Protein 2AP1 (pdb70)

B-factor: mean 30.17, std 10.45, range [9.64, 68.69]

Secondary structure (DSSP, 8-state):
--EEEEEEE-SSEEEEEEEETT--EEEEEEEEPP-S-HHHHHHHHHHHHHHHHHHHTS--EEEEEESSBS--TTS--B-TT-TTTTTS-HHHHHHHHHTS-EEEEEHHHHHHHHHHTSTTGGG-SEEEEEEESSSEEEEEEETTEEE--TTS-TT-GGGSBPPHHHHHHH-TTS--PBPTTS-BSBTHHHHSHHHHHHHHHHHH-----HHHHHHHHHTT-HHHHHHHHHHHHHHHHHHHHHHHHH--SEEEEESGGGGSTHHHHSSGGGSGGGS-TT--PPEEEE-S-TTTHHHHHHHHTTS--

Foldseek 3Di:
DEKFWFWEDFLFKTKIWIADPLLDTDDIDIDGQDQPALVVNLCVVVVVQVVVCVVVVHNYAAFYAAAAFCQAPVQADAHPSRNRRHRHNVQVVSCVVSVHRYHYAHQQQLLQLLQCPDVVNLVWQWEWEWEAEQWIWHFIHGNSATDCPNGNCHTRQQADAQDVVLCVLVPVVPAQPQDPVGDTHRNRLCRHQNNLQVLLCVPPVDRDGNVVLLVCVVVPPPSSVVSVVSNLLSVQLSVLVVCQVRVTQEYEYHYDCLVSVCNQPVNLVNNCVSHDVPHHDHNYYYGDQHPCSSGSSRSSNPVPD

Structure (mmCIF, N/CA/C/O backbone):
data_2AP1
#
_entry.id   2AP1
#
_cell.length_a   81.581
_cell.length_b   105.744
_cell.length_c   88.262
_cell.angle_alpha   90.00
_cell.angle_beta   90.00
_cell.angle_gamma   90.00
#
_symmetry.space_group_name_H-M   'C 2 2 21'
#
loop_
_entity.id
_entity.type
_entity.pdbx_description
1 polymer 'putative regulator protein'
2 non-polymer 'ZINC ION'
3 non-polymer 'SODIUM ION'
4 water water
#
loop_
_atom_site.group_PDB
_atom_site.id
_atom_site.type_symbol
_atom_site.label_atom_id
_atom_site.label_alt_id
_atom_site.label_comp_id
_atom_site.label_asym_id
_atom_site.label_entity_id
_atom_site.label_seq_id
_atom_site.pdbx_PDB_ins_code
_atom_site.Cartn_x
_atom_site.Cartn_y
_atom_site.Cartn_z
_atom_site.occupancy
_atom_site.B_iso_or_equiv
_atom_site.auth_seq_id
_atom_site.auth_comp_id
_atom_site.auth_asym_id
_atom_site.auth_atom_id
_atom_site.pdbx_PDB_model_num
ATOM 1 N N . ASN A 1 23 ? 19.563 37.318 -10.898 1.00 53.71 -1 ASN A N 1
ATOM 2 C CA . ASN A 1 23 ? 19.030 35.958 -11.188 1.00 52.97 -1 ASN A CA 1
ATOM 3 C C . ASN A 1 23 ? 17.857 35.644 -10.246 1.00 51.11 -1 ASN A C 1
ATOM 4 O O . ASN A 1 23 ? 17.437 34.491 -10.146 1.00 51.63 -1 ASN A O 1
ATOM 9 N N . ALA A 1 24 ? 17.347 36.681 -9.568 1.00 48.12 0 ALA A N 1
ATOM 10 C CA . ALA A 1 24 ? 16.200 36.569 -8.649 1.00 44.64 0 ALA A CA 1
ATOM 11 C C . ALA A 1 24 ? 14.973 35.985 -9.346 1.00 41.84 0 ALA A C 1
ATOM 12 O O . ALA A 1 24 ? 14.642 36.365 -10.483 1.00 40.00 0 ALA A O 1
ATOM 14 N N . MET A 1 25 ? 14.314 35.049 -8.659 1.00 38.46 1 MET A N 1
ATOM 15 C CA . MET A 1 25 ? 13.110 34.403 -9.179 1.00 35.31 1 MET A CA 1
ATOM 16 C C . MET A 1 25 ? 12.010 34.608 -8.134 1.00 33.16 1 MET A C 1
ATOM 17 O O . MET A 1 25 ? 12.285 34.604 -6.923 1.00 31.29 1 MET A O 1
ATOM 22 N N . TYR A 1 26 ? 10.780 34.772 -8.615 1.00 29.64 2 TYR A N 1
ATOM 23 C CA . TYR A 1 26 ? 9.632 35.024 -7.745 1.00 26.93 2 TYR A CA 1
ATOM 24 C C . TYR A 1 26 ? 8.683 33.859 -7.884 1.00 23.66 2 TYR A C 1
ATOM 25 O O . TYR A 1 26 ? 8.167 33.594 -8.975 1.00 24.16 2 TYR A O 1
ATOM 34 N N . TYR A 1 27 ? 8.463 33.149 -6.782 1.00 23.81 3 TYR A N 1
ATOM 35 C CA . TYR A 1 27 ? 7.524 32.030 -6.806 1.00 21.57 3 TYR A CA 1
ATOM 36 C C . TYR A 1 27 ? 6.162 32.498 -6.288 1.00 21.07 3 TYR A C 1
ATOM 37 O O . TYR A 1 27 ? 6.095 33.207 -5.310 1.00 20.73 3 TYR A O 1
ATOM 46 N N . GLY A 1 28 ? 5.111 32.054 -6.950 1.00 21.76 4 GLY A N 1
ATOM 47 C CA . GLY A 1 28 ? 3.740 32.403 -6.536 1.00 21.28 4 GLY A CA 1
ATOM 48 C C . GLY A 1 28 ? 2.879 31.175 -6.522 1.00 21.04 4 GLY A C 1
ATOM 49 O O . GLY A 1 28 ? 2.747 30.473 -7.524 1.00 22.35 4 GLY A O 1
ATOM 50 N N . PHE A 1 29 ? 2.289 30.909 -5.361 1.00 20.79 5 PHE A N 1
ATOM 51 C CA . PHE A 1 29 ? 1.392 29.780 -5.204 1.00 21.18 5 PHE A CA 1
ATOM 52 C C . PHE A 1 29 ? -0.052 30.272 -5.127 1.00 22.34 5 PHE A C 1
ATOM 53 O O . PHE A 1 29 ? -0.354 31.212 -4.384 1.00 23.85 5 PHE A O 1
ATOM 61 N N . ASP A 1 30 ? -0.913 29.638 -5.890 1.00 23.32 6 ASP A N 1
ATOM 62 C CA . ASP A 1 30 ? -2.360 29.885 -5.849 1.00 25.18 6 ASP A CA 1
ATOM 63 C C . ASP A 1 30 ? -2.901 28.621 -5.197 1.00 25.25 6 ASP A C 1
ATOM 64 O O . ASP A 1 30 ? -2.961 27.551 -5.826 1.00 26.46 6 ASP A O 1
ATOM 72 N N . ILE A 1 31 ? -3.290 28.742 -3.927 1.00 24.33 7 ILE A N 1
ATOM 73 C CA . ILE A 1 31 ? -3.789 27.597 -3.195 1.00 25.51 7 ILE A CA 1
ATOM 74 C C . ILE A 1 31 ? -5.321 27.601 -3.220 1.00 28.36 7 ILE A C 1
ATOM 75 O O . ILE A 1 31 ? -5.941 28.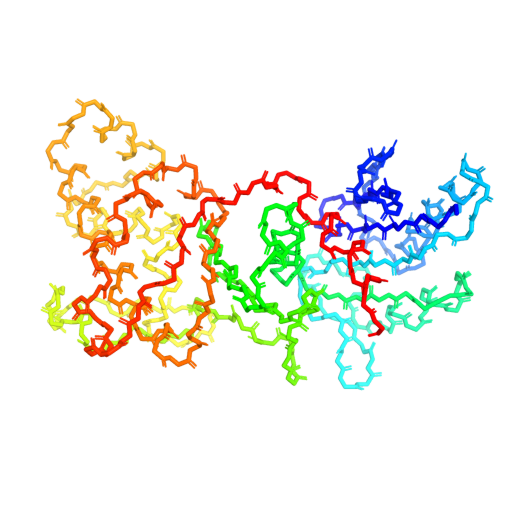551 -2.755 1.00 27.94 7 ILE A O 1
ATOM 80 N N . GLY A 1 32 ? -5.892 26.541 -3.778 1.00 29.40 8 GLY A N 1
ATOM 81 C CA . GLY A 1 32 ? -7.333 26.367 -3.851 1.00 33.57 8 GLY A CA 1
ATOM 82 C C . GLY A 1 32 ? -7.749 25.089 -3.129 1.00 35.94 8 GLY A C 1
ATOM 83 O O . GLY A 1 32 ? -6.920 24.368 -2.532 1.00 35.14 8 GLY A O 1
ATOM 84 N N . GLY A 1 33 ? -9.045 24.802 -3.180 1.00 36.62 9 GLY A N 1
ATOM 85 C CA . GLY A 1 33 ? -9.573 23.613 -2.527 1.00 37.19 9 GLY A CA 1
ATOM 86 C C . GLY A 1 33 ? -9.126 22.354 -3.229 1.00 37.39 9 GLY A C 1
ATOM 87 O O . GLY A 1 33 ? -8.945 21.330 -2.576 1.00 39.31 9 GLY A O 1
ATOM 88 N N . THR A 1 34 ? -8.934 22.429 -4.540 1.00 36.60 10 THR A N 1
ATOM 89 C CA . THR A 1 34 ? -8.581 21.259 -5.344 1.00 37.80 10 THR A CA 1
ATOM 90 C C . THR A 1 34 ? -7.075 21.085 -5.595 1.00 36.64 10 THR A C 1
ATOM 91 O O . THR A 1 34 ? -6.530 19.991 -5.385 1.00 33.94 10 THR A O 1
ATOM 95 N N . LYS A 1 35 ? -6.432 22.172 -6.036 1.00 34.74 11 LYS A N 1
ATOM 96 C CA . LYS A 1 35 ? -5.014 22.170 -6.408 1.00 33.20 11 LYS A CA 1
ATOM 97 C C . LYS A 1 35 ? -4.184 23.286 -5.790 1.00 31.18 11 LYS A C 1
ATOM 98 O O . LYS A 1 35 ? -4.702 24.357 -5.431 1.00 29.48 11 LYS A O 1
ATOM 104 N N . ILE A 1 36 ? -2.882 23.006 -5.664 1.00 27.78 12 ILE A N 1
ATOM 105 C CA . ILE A 1 36 ? -1.875 23.978 -5.291 1.00 26.57 12 ILE A CA 1
ATOM 106 C C . ILE A 1 36 ? -1.134 24.246 -6.621 1.00 26.83 12 ILE A C 1
ATOM 107 O O . ILE A 1 36 ? -0.524 23.317 -7.206 1.00 26.95 12 ILE A O 1
ATOM 112 N N . ALA A 1 37 ? -1.188 25.485 -7.117 1.00 26.28 13 ALA A N 1
ATOM 113 C CA . ALA A 1 37 ? -0.548 25.817 -8.389 1.00 25.54 13 ALA A CA 1
ATOM 114 C C . ALA A 1 37 ? 0.634 26.731 -8.167 1.00 26.16 13 ALA A C 1
ATOM 115 O O . ALA A 1 37 ? 0.490 27.793 -7.568 1.00 25.87 13 ALA A O 1
ATOM 117 N N . LEU A 1 38 ? 1.803 26.323 -8.645 1.00 24.14 14 LEU A N 1
ATOM 118 C CA . LEU A 1 38 ? 3.009 27.132 -8.514 1.00 23.24 14 LEU A CA 1
ATOM 119 C C . LEU A 1 38 ? 3.319 27.748 -9.858 1.00 24.73 14 LEU A C 1
ATOM 120 O O . LEU A 1 38 ? 3.269 27.051 -10.882 1.00 24.17 14 LEU A O 1
ATOM 125 N N . GLY A 1 39 ? 3.624 29.036 -9.852 1.00 23.87 15 GLY A N 1
ATOM 126 C CA . GLY A 1 39 ? 4.118 29.704 -11.033 1.00 23.73 15 GLY A CA 1
ATOM 127 C C . GLY A 1 39 ? 5.439 30.325 -10.635 1.00 24.17 15 GLY A C 1
ATOM 128 O O . GLY A 1 39 ? 5.556 30.915 -9.557 1.00 24.10 15 GLY A O 1
ATOM 129 N N . VAL A 1 40 ? 6.454 30.208 -11.492 1.00 23.09 16 VAL A N 1
ATOM 130 C CA . VAL A 1 40 ? 7.761 30.800 -11.178 1.00 23.16 16 VAL A CA 1
ATOM 131 C C . VAL A 1 40 ? 8.017 31.915 -12.225 1.00 23.75 16 VAL A C 1
ATOM 132 O O . VAL A 1 40 ? 7.926 31.652 -13.438 1.00 24.50 16 VAL A O 1
ATOM 136 N N . PHE A 1 41 ? 8.331 33.106 -11.740 1.00 24.31 17 PHE A N 1
ATOM 137 C CA . PHE A 1 41 ? 8.518 34.309 -12.567 1.00 25.58 17 PHE A CA 1
ATOM 138 C C . PHE A 1 41 ? 9.897 34.867 -12.403 1.00 27.44 17 PHE A C 1
ATOM 139 O O . PHE A 1 41 ? 10.449 34.879 -11.297 1.00 27.48 17 PHE A O 1
ATOM 147 N N . ASP A 1 42 ? 10.474 35.337 -13.516 1.00 29.93 18 ASP A N 1
ATOM 148 C CA . ASP A 1 42 ? 11.786 35.977 -13.453 1.00 32.31 18 ASP A CA 1
ATOM 149 C C . ASP A 1 42 ? 11.662 37.425 -13.003 1.00 33.44 18 ASP A C 1
ATOM 150 O O . ASP A 1 42 ? 10.566 37.895 -12.736 1.00 32.79 18 ASP A O 1
ATOM 155 N N . SER A 1 43 ? 12.783 38.141 -12.914 1.00 35.35 19 SER A N 1
ATOM 156 C CA . SER A 1 43 ? 12.764 39.534 -12.445 1.00 37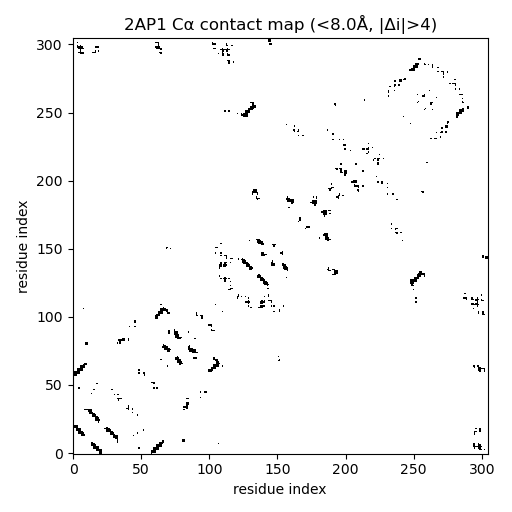.46 19 SER A CA 1
ATOM 157 C C . SER A 1 43 ? 11.986 40.496 -13.350 1.00 37.41 19 SER A C 1
ATOM 158 O O . SER A 1 43 ? 11.690 41.621 -12.942 1.00 38.54 19 SER A O 1
ATOM 161 N N . THR A 1 44 ? 11.652 40.052 -14.564 1.00 36.46 20 THR A N 1
ATOM 162 C CA . THR A 1 44 ? 10.877 40.889 -15.487 1.00 35.22 20 THR A CA 1
ATOM 163 C C . THR A 1 44 ? 9.391 40.509 -15.453 1.00 34.32 20 THR A C 1
ATOM 164 O O . THR A 1 44 ? 8.592 41.027 -16.235 1.00 32.25 20 THR A O 1
ATOM 168 N N . ARG A 1 45 ? 9.027 39.599 -14.534 1.00 32.88 21 ARG A N 1
ATOM 169 C CA . ARG A 1 45 ? 7.638 39.187 -14.354 1.00 31.47 21 ARG A CA 1
ATOM 170 C C . ARG A 1 45 ? 7.098 38.236 -15.400 1.00 29.78 21 ARG A C 1
ATOM 171 O O . ARG A 1 45 ? 5.886 38.054 -15.508 1.00 30.65 21 ARG A O 1
ATOM 179 N N . ARG A 1 46 ? 7.997 37.617 -16.169 1.00 29.90 22 ARG A N 1
ATOM 180 C CA . ARG A 1 46 ? 7.593 36.616 -17.158 1.00 30.25 22 ARG A CA 1
ATOM 181 C C . ARG A 1 46 ? 7.578 35.249 -16.537 1.00 29.67 22 ARG A C 1
ATOM 182 O O . ARG A 1 46 ? 8.521 34.874 -15.840 1.00 30.28 22 ARG A O 1
ATOM 190 N N . LEU A 1 47 ? 6.512 34.511 -16.798 1.00 29.21 23 LEU A N 1
ATOM 191 C CA . LEU A 1 47 ? 6.357 33.176 -16.261 1.00 30.16 23 LEU A CA 1
ATOM 192 C C . LEU A 1 47 ? 7.368 32.243 -16.935 1.00 32.12 23 LEU A C 1
ATOM 193 O O . LEU A 1 47 ? 7.449 32.185 -18.178 1.00 30.86 23 LEU A O 1
ATOM 198 N N . GLN A 1 48 ? 8.121 31.525 -16.116 1.00 30.83 24 GLN A N 1
ATOM 199 C CA . GLN A 1 48 ? 9.155 30.618 -16.598 1.00 32.67 24 GLN A CA 1
ATOM 200 C C . GLN A 1 48 ? 8.830 29.138 -16.410 1.00 33.52 24 GLN A C 1
ATOM 201 O O . GLN A 1 48 ? 9.300 28.286 -17.182 1.00 33.30 24 GLN A O 1
ATOM 207 N N . TRP A 1 49 ? 8.020 28.816 -15.398 1.00 31.82 25 TRP A N 1
ATOM 208 C CA . TRP A 1 49 ? 7.683 27.422 -15.124 1.00 32.69 25 TRP A CA 1
ATOM 209 C C . TRP A 1 49 ? 6.406 27.363 -14.326 1.00 31.75 25 TRP A C 1
ATOM 210 O O . TRP A 1 49 ? 6.113 28.271 -13.555 1.00 30.89 25 TRP A O 1
ATOM 221 N N . GLU A 1 50 ? 5.651 26.300 -14.531 1.00 32.33 26 GLU A N 1
ATOM 222 C CA . GLU A 1 50 ? 4.399 26.054 -13.801 1.00 33.49 26 GLU A CA 1
ATOM 223 C C . GLU A 1 50 ? 4.300 24.586 -13.389 1.00 32.75 26 GLU A C 1
ATOM 224 O O . GLU A 1 50 ? 4.689 23.694 -14.145 1.00 31.02 26 GLU A O 1
ATOM 230 N N . LYS A 1 51 ? 3.774 24.343 -12.193 1.00 30.73 27 LYS A N 1
ATOM 231 C CA . LYS A 1 51 ? 3.496 22.977 -11.736 1.00 30.17 27 LYS A CA 1
ATOM 232 C C . LYS A 1 51 ? 2.330 23.030 -10.766 1.00 30.78 27 LYS A C 1
ATOM 233 O O . LYS A 1 51 ? 2.280 23.938 -9.915 1.00 28.62 27 LYS A O 1
ATOM 239 N N . ARG A 1 52 ? 1.409 22.072 -10.891 1.00 30.01 28 ARG A N 1
ATOM 240 C CA . ARG A 1 52 ? 0.252 21.955 -9.995 1.00 32.49 28 ARG A CA 1
ATOM 241 C C . ARG A 1 52 ? 0.198 20.561 -9.387 1.00 32.18 28 ARG A C 1
ATOM 242 O O . ARG A 1 52 ? 0.503 19.566 -10.062 1.00 31.59 28 ARG A O 1
ATOM 250 N N . VAL A 1 53 ? -0.192 20.495 -8.121 1.00 30.89 29 VAL A N 1
ATOM 251 C CA . VAL A 1 53 ? -0.370 19.226 -7.423 1.00 29.51 29 VAL A CA 1
ATOM 252 C C . VAL A 1 53 ? -1.714 19.308 -6.682 1.00 30.12 29 VAL A C 1
ATOM 253 O O . VAL A 1 53 ? -2.228 20.397 -6.474 1.00 29.68 29 VAL A O 1
ATOM 257 N N . PRO A 1 54 ? -2.300 18.164 -6.291 1.00 30.76 30 PRO A N 1
ATOM 258 C CA . PRO A 1 54 ? -3.538 18.205 -5.495 1.00 31.58 30 PRO A CA 1
ATOM 259 C C . PRO A 1 54 ? -3.326 18.862 -4.135 1.00 31.01 30 PRO A C 1
ATOM 260 O O . PRO A 1 54 ? -2.241 18.711 -3.559 1.00 30.11 30 PRO A O 1
ATOM 264 N N . THR A 1 55 ? -4.334 19.593 -3.626 1.00 31.88 31 THR A N 1
ATOM 265 C CA . THR A 1 55 ? -4.252 20.183 -2.290 1.00 31.45 31 THR A CA 1
ATOM 266 C C . THR A 1 55 ? -4.485 19.100 -1.217 1.00 33.27 31 THR A C 1
ATOM 267 O O . THR A 1 55 ? -5.580 18.506 -1.156 1.00 33.97 31 THR A O 1
ATOM 271 N N . PRO A 1 56 ? -3.478 18.833 -0.369 1.00 33.84 32 PRO A N 1
ATOM 272 C CA . PRO A 1 56 ? -3.748 17.820 0.652 1.00 35.30 32 PRO A CA 1
ATOM 273 C C . PRO A 1 56 ? -4.757 18.313 1.653 1.00 37.09 32 PRO A C 1
ATOM 274 O O . PRO A 1 56 ? -4.641 19.439 2.130 1.00 36.71 32 PRO A O 1
ATOM 278 N N . HIS A 1 57 ? -5.741 17.472 1.967 1.00 38.79 33 HIS A N 1
ATOM 279 C CA . HIS A 1 57 ? -6.742 17.796 2.989 1.00 40.92 33 HIS A CA 1
ATOM 280 C C . HIS A 1 57 ? -6.566 16.940 4.260 1.00 42.38 33 HIS A C 1
ATOM 281 O O . HIS A 1 57 ? -7.093 17.278 5.322 1.00 44.44 33 HIS A O 1
ATOM 288 N N . THR A 1 58 ? -5.801 15.849 4.140 1.00 43.21 34 THR A N 1
ATOM 289 C CA . THR A 1 58 ? -5.534 14.870 5.233 1.00 43.40 34 THR A CA 1
ATOM 290 C C . THR A 1 58 ? -4.835 15.331 6.519 1.00 41.73 34 THR A C 1
ATOM 291 O O . THR A 1 58 ? -5.209 14.894 7.628 1.00 41.78 34 THR A O 1
ATOM 295 N N . SER A 1 59 ? -3.816 16.187 6.403 1.00 37.48 35 SER A N 1
ATOM 296 C CA . SER A 1 59 ? -3.085 16.641 7.578 1.00 34.82 35 SER A CA 1
ATOM 297 C C . SER A 1 59 ? -2.286 17.867 7.217 1.00 32.78 35 SER A C 1
ATOM 298 O O . SER A 1 59 ? -1.992 18.085 6.051 1.00 32.13 35 SER A O 1
ATOM 301 N N . TYR A 1 60 ? -1.934 18.643 8.229 1.00 31.06 36 TYR A N 1
ATOM 302 C CA . TYR A 1 60 ? -1.153 19.838 8.033 1.00 30.39 36 TYR A CA 1
ATOM 303 C C . TYR A 1 60 ? 0.248 19.471 7.549 1.00 30.77 36 TYR A C 1
ATOM 304 O O . TYR A 1 60 ? 0.806 20.137 6.665 1.00 28.56 36 TYR A O 1
ATOM 313 N N . SER A 1 61 ? 0.824 18.404 8.123 1.00 29.89 37 SER A N 1
ATOM 314 C CA . SER A 1 61 ? 2.181 17.971 7.699 1.00 28.73 37 SER A CA 1
ATOM 315 C C . SER A 1 61 ? 2.209 17.659 6.176 1.00 28.62 37 SER A C 1
ATOM 316 O O . SER A 1 61 ? 3.161 18.034 5.491 1.00 30.37 37 SER A O 1
ATOM 320 N N . ALA A 1 62 ? 1.177 17.003 5.648 1.00 27.62 38 ALA A N 1
ATOM 321 C CA . ALA A 1 62 ? 1.120 16.695 4.208 1.00 27.08 38 ALA A CA 1
ATOM 322 C C . ALA A 1 62 ? 0.994 17.978 3.365 1.00 27.13 38 ALA A C 1
ATOM 323 O O . ALA A 1 62 ? 1.584 18.095 2.275 1.00 26.83 38 ALA A O 1
ATOM 325 N N . PHE A 1 63 ? 0.201 18.922 3.886 1.00 26.78 39 PHE A N 1
ATOM 326 C CA . PHE A 1 63 ? 0.015 20.235 3.246 1.00 25.18 39 PHE A CA 1
ATOM 327 C C . PHE A 1 63 ? 1.356 20.990 3.173 1.00 24.10 39 PHE A C 1
ATOM 328 O O . PHE A 1 63 ? 1.754 21.459 2.094 1.00 23.93 39 PHE A O 1
ATOM 336 N N . LEU A 1 64 ? 2.044 21.102 4.309 1.00 22.29 40 LEU A N 1
ATOM 337 C CA . LEU A 1 64 ? 3.327 21.772 4.359 1.00 22.54 40 LEU A CA 1
ATOM 338 C C . LEU A 1 64 ? 4.295 21.121 3.382 1.00 23.28 40 LEU A C 1
ATOM 339 O O . LEU A 1 64 ? 5.022 21.827 2.691 1.00 22.01 40 LEU A O 1
ATOM 344 N N . ASP A 1 65 ? 4.324 19.783 3.345 1.00 23.01 41 ASP A N 1
ATOM 345 C CA . ASP A 1 65 ? 5.229 19.096 2.410 1.00 22.83 41 ASP A CA 1
ATOM 346 C C . ASP A 1 65 ? 4.862 19.402 0.966 1.00 23.72 41 ASP A C 1
ATOM 347 O O . ASP A 1 65 ? 5.752 19.594 0.162 1.00 23.33 41 ASP A O 1
ATOM 352 N N . ALA A 1 66 ? 3.564 19.442 0.624 1.00 23.07 42 ALA A N 1
ATOM 353 C CA . ALA A 1 66 ? 3.185 19.688 -0.775 1.00 23.06 42 ALA A CA 1
ATOM 354 C C . ALA A 1 66 ? 3.784 20.998 -1.260 1.00 22.92 42 ALA A C 1
ATOM 355 O O . ALA A 1 66 ? 4.360 21.089 -2.365 1.00 23.20 42 ALA A O 1
ATOM 357 N N . VAL A 1 67 ? 3.669 22.025 -0.429 1.00 22.17 43 VAL A N 1
ATOM 358 C CA . VAL A 1 67 ? 4.173 23.329 -0.777 1.00 21.27 43 VAL A CA 1
ATOM 359 C C . VAL A 1 67 ? 5.702 23.382 -0.764 1.00 22.17 43 VAL A C 1
ATOM 360 O O . VAL A 1 67 ? 6.321 23.903 -1.693 1.00 21.57 43 VAL A O 1
ATOM 364 N N . CYS A 1 68 ? 6.307 22.841 0.287 1.00 21.26 44 CYS A N 1
ATOM 365 C CA . CYS A 1 68 ? 7.771 22.944 0.410 1.00 22.84 44 CYS A CA 1
ATOM 366 C C . CYS A 1 68 ? 8.493 22.169 -0.681 1.00 22.81 44 CYS A C 1
ATOM 367 O O . CYS A 1 68 ? 9.547 22.611 -1.151 1.00 21.73 44 CYS A O 1
ATOM 370 N N . GLU A 1 69 ? 7.927 21.035 -1.078 1.00 22.22 45 GLU A N 1
ATOM 371 C CA . GLU A 1 69 ? 8.579 20.204 -2.114 1.00 23.68 45 GLU A CA 1
ATOM 372 C C . GLU A 1 69 ? 8.585 20.947 -3.442 1.00 25.44 45 GLU A C 1
ATOM 373 O O . GLU A 1 69 ? 9.530 20.815 -4.198 1.00 22.32 45 GLU A O 1
ATOM 379 N N . LEU A 1 70 ? 7.515 21.721 -3.707 1.00 22.28 46 LEU A N 1
ATOM 380 C CA . LEU A 1 70 ? 7.461 22.539 -4.910 1.00 23.85 46 LEU A CA 1
ATOM 381 C C . LEU A 1 70 ? 8.482 23.643 -4.884 1.00 23.03 46 LEU A C 1
ATOM 382 O O . LEU A 1 70 ? 9.141 23.887 -5.904 1.00 24.64 46 LEU A O 1
ATOM 387 N N . VAL A 1 71 ? 8.630 24.325 -3.750 1.00 22.96 47 VAL A N 1
ATOM 388 C CA . VAL A 1 71 ? 9.638 25.385 -3.621 1.00 23.16 47 VAL A CA 1
ATOM 389 C C . VAL A 1 71 ? 11.028 24.737 -3.840 1.00 25.88 47 VAL A C 1
ATOM 390 O O . VAL A 1 71 ? 11.870 25.263 -4.564 1.00 24.30 47 VAL A O 1
ATOM 394 N N . GLU A 1 72 ? 11.264 23.582 -3.215 1.00 25.89 48 GLU A N 1
ATOM 395 C CA . GLU A 1 72 ? 12.585 22.924 -3.357 1.00 27.93 48 GLU A CA 1
ATOM 396 C C . GLU A 1 72 ? 12.869 22.527 -4.807 1.00 27.35 48 GLU A C 1
ATOM 397 O O . GLU A 1 72 ? 13.985 22.743 -5.305 1.00 28.38 48 GLU A O 1
ATOM 403 N N . GLU A 1 73 ? 11.869 21.965 -5.469 1.00 25.45 49 GLU A N 1
ATOM 404 C CA . GLU A 1 73 ? 12.011 21.578 -6.868 1.00 26.93 49 GLU A CA 1
ATOM 405 C C . GLU A 1 73 ? 12.366 22.786 -7.712 1.00 26.85 49 GLU A C 1
ATOM 406 O O . GLU A 1 73 ? 13.290 22.716 -8.553 1.00 24.77 49 GLU A O 1
ATOM 412 N N . ALA A 1 74 ? 11.652 23.906 -7.506 1.00 25.79 50 ALA A N 1
ATOM 413 C CA . ALA A 1 74 ? 11.958 25.132 -8.270 1.00 25.83 50 ALA A CA 1
ATOM 414 C C . ALA A 1 74 ? 13.377 25.662 -7.994 1.00 27.54 50 ALA A C 1
ATOM 415 O O . ALA A 1 74 ? 14.111 26.046 -8.938 1.00 27.21 50 ALA A O 1
ATOM 4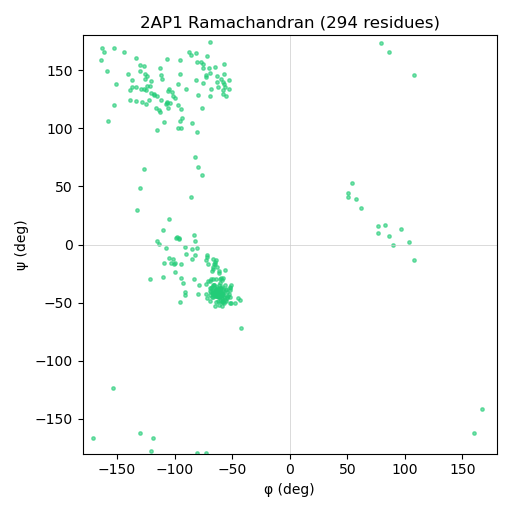17 N N . ASP A 1 75 ? 13.752 25.686 -6.712 1.00 26.41 51 ASP A N 1
ATOM 418 C CA . ASP A 1 75 ? 15.067 26.125 -6.286 1.00 27.58 51 ASP A CA 1
ATOM 419 C C . ASP A 1 75 ? 16.163 25.321 -7.021 1.00 28.94 51 ASP A C 1
ATOM 420 O O . ASP A 1 75 ? 17.139 25.902 -7.505 1.00 30.47 51 ASP A O 1
ATOM 425 N N . GLN A 1 76 ? 15.979 24.012 -7.087 1.00 30.34 52 GLN A N 1
ATOM 426 C CA . GLN A 1 76 ? 16.912 23.096 -7.777 1.00 33.92 52 GLN A CA 1
ATOM 427 C C . GLN A 1 76 ? 16.920 23.328 -9.284 1.00 34.33 52 GLN A C 1
ATOM 428 O O . GLN A 1 76 ? 17.980 23.383 -9.892 1.00 35.17 52 GLN A O 1
ATOM 434 N N . ARG A 1 77 ? 15.740 23.470 -9.877 1.00 34.26 53 ARG A N 1
ATOM 435 C CA . ARG A 1 77 ? 15.588 23.732 -11.315 1.00 35.72 53 ARG A CA 1
ATOM 436 C C . ARG A 1 77 ? 16.247 25.042 -11.785 1.00 36.52 53 ARG A C 1
ATOM 437 O O . ARG A 1 77 ? 16.807 25.094 -12.886 1.00 36.24 53 ARG A O 1
ATOM 445 N N . PHE A 1 78 ? 16.188 26.086 -10.961 1.00 34.87 54 PHE A N 1
ATOM 446 C CA . PHE A 1 78 ? 16.696 27.406 -11.344 1.00 36.85 54 PHE A CA 1
ATOM 447 C C . PHE A 1 78 ? 17.983 27.798 -10.651 1.00 37.22 54 PHE A C 1
ATOM 448 O O . PHE A 1 78 ? 18.530 28.872 -10.924 1.00 37.90 54 PHE A O 1
ATOM 456 N N . GLY A 1 79 ? 18.454 26.934 -9.751 1.00 36.83 55 GLY A N 1
ATOM 457 C CA . GLY A 1 79 ? 19.668 27.183 -8.991 1.00 36.97 55 GLY A CA 1
ATOM 458 C C . GLY A 1 79 ? 19.646 28.451 -8.178 1.00 37.76 55 GLY A C 1
ATOM 459 O O . GLY A 1 79 ? 20.654 29.152 -8.085 1.00 38.12 55 GLY A O 1
ATOM 460 N N . VAL A 1 80 ? 18.507 28.762 -7.571 1.00 37.64 56 VAL A N 1
ATOM 461 C CA . VAL A 1 80 ? 18.383 29.983 -6.771 1.00 37.83 56 VAL A CA 1
ATOM 462 C C . VAL A 1 80 ? 17.470 29.710 -5.566 1.00 36.50 56 VAL A C 1
ATOM 463 O O . VAL A 1 80 ? 16.802 28.686 -5.549 1.00 37.12 56 VAL A O 1
ATOM 467 N N . LYS A 1 81 ? 17.458 30.592 -4.567 1.00 35.23 57 LYS A N 1
ATOM 468 C CA . LYS A 1 81 ? 16.462 30.534 -3.487 1.00 35.11 57 LYS A CA 1
ATOM 469 C C . LYS A 1 81 ? 15.377 31.551 -3.918 1.00 32.86 57 LYS A C 1
ATOM 470 O O . LYS A 1 81 ? 15.555 32.761 -3.740 1.00 32.79 57 LYS A O 1
ATOM 476 N N . GLY A 1 82 ? 14.276 31.066 -4.479 1.00 30.68 58 GLY A N 1
ATOM 477 C CA . GLY A 1 82 ? 13.210 31.971 -4.947 1.00 27.48 58 GLY A CA 1
ATOM 478 C C . GLY A 1 82 ? 12.496 32.619 -3.796 1.00 26.34 58 GLY A C 1
ATOM 479 O O . GLY A 1 82 ? 12.438 32.032 -2.696 1.00 25.86 58 GLY A O 1
ATOM 480 N N . SER A 1 83 ? 11.945 33.827 -3.993 1.00 24.05 59 SER A N 1
ATOM 481 C CA . SER A 1 83 ? 11.112 34.381 -2.929 1.00 22.66 59 SER A CA 1
ATOM 482 C C . SER A 1 83 ? 9.769 33.632 -3.033 1.00 21.79 59 SER A C 1
ATOM 483 O O . SER A 1 83 ? 9.433 33.108 -4.100 1.00 20.58 59 SER A O 1
ATOM 486 N N . VAL A 1 84 ? 9.005 33.589 -1.950 1.00 20.19 60 VAL A N 1
ATOM 487 C CA . VAL A 1 84 ? 7.751 32.784 -1.955 1.00 20.43 60 VAL A CA 1
ATOM 488 C C . VAL A 1 84 ? 6.572 33.616 -1.486 1.00 19.90 60 VAL A C 1
ATOM 489 O O . VAL A 1 84 ? 6.581 34.167 -0.386 1.00 21.91 60 VAL A O 1
ATOM 493 N N . GLY A 1 85 ? 5.567 33.690 -2.340 1.00 20.21 61 GLY A N 1
ATOM 494 C CA . GLY A 1 85 ? 4.302 34.362 -2.032 1.00 20.56 61 GLY A CA 1
ATOM 495 C C . GLY A 1 85 ? 3.184 33.368 -2.275 1.00 19.76 61 GLY A C 1
ATOM 496 O O . GLY A 1 85 ? 3.265 32.506 -3.176 1.00 19.98 61 GLY A O 1
ATOM 497 N N . ILE A 1 86 ? 2.122 33.480 -1.476 1.00 20.41 62 ILE A N 1
ATOM 498 C CA . ILE A 1 86 ? 1.035 32.513 -1.527 1.00 20.43 62 ILE A CA 1
ATOM 499 C C . ILE A 1 86 ? -0.304 33.225 -1.414 1.00 20.06 62 ILE A C 1
ATOM 500 O O . ILE A 1 86 ? -0.465 34.067 -0.540 1.00 21.56 62 ILE A O 1
ATOM 505 N N . GLY A 1 87 ? -1.243 32.866 -2.290 1.00 20.40 63 GLY A N 1
ATOM 506 C CA . GLY A 1 87 ? -2.617 33.406 -2.268 1.00 19.71 63 GLY A CA 1
ATOM 507 C C . GLY A 1 87 ? -3.498 32.340 -1.641 1.00 21.47 63 GLY A C 1
ATOM 508 O O . GLY A 1 87 ? -3.436 31.190 -2.042 1.00 21.51 63 GLY A O 1
ATOM 509 N N . ILE A 1 88 ? -4.309 32.745 -0.666 1.00 22.83 64 ILE A N 1
ATOM 510 C CA . ILE A 1 88 ? -5.207 31.921 0.170 1.00 27.32 64 ILE A CA 1
ATOM 511 C C . ILE A 1 88 ? -6.686 32.376 0.012 1.00 27.98 64 ILE A C 1
ATOM 512 O O . ILE A 1 88 ? -6.938 33.563 0.103 1.00 28.66 64 ILE A O 1
ATOM 517 N N . PRO A 1 89 ? -7.648 31.453 -0.237 1.00 29.12 65 PRO A N 1
ATOM 518 C CA . PRO A 1 89 ? -9.029 31.923 -0.274 1.00 30.32 65 PRO A CA 1
ATOM 519 C C . PRO A 1 89 ? -9.605 32.029 1.140 1.00 31.98 65 PRO A C 1
ATOM 520 O O . PRO A 1 89 ? -10.414 31.173 1.554 1.00 33.98 65 PRO A O 1
ATOM 524 N N . GLY A 1 90 ? -9.199 33.062 1.878 1.00 31.63 66 GLY A N 1
ATOM 525 C CA . GLY A 1 90 ? -9.706 33.244 3.226 1.00 33.02 66 GLY A CA 1
ATOM 526 C C . GLY A 1 90 ? -8.900 34.261 3.967 1.00 33.59 66 GLY A C 1
ATOM 527 O O . GLY A 1 90 ? -8.482 35.253 3.391 1.00 34.19 66 GLY A O 1
ATOM 528 N N . MET A 1 91 ? -8.678 34.006 5.252 1.00 33.64 67 MET A N 1
ATOM 529 C CA . MET A 1 91 ? -7.897 34.867 6.130 1.00 35.10 67 MET A CA 1
ATOM 530 C C . MET A 1 91 ? -6.449 34.366 6.200 1.00 35.81 67 MET A C 1
ATOM 531 O O . MET A 1 91 ? -6.188 33.350 6.843 1.00 36.11 67 MET A O 1
ATOM 536 N N . PRO A 1 92 ? -5.504 35.072 5.540 1.00 36.12 68 PRO A N 1
ATOM 537 C CA . PRO A 1 92 ? -4.115 34.589 5.481 1.00 35.26 68 PRO A CA 1
ATOM 538 C C . PRO A 1 92 ? -3.381 34.532 6.788 1.00 35.69 68 PRO A C 1
ATOM 539 O O . PRO A 1 92 ? -2.670 33.570 7.033 1.00 35.39 68 PRO A O 1
ATOM 543 N N . GLU A 1 93 ? -3.550 35.555 7.624 1.00 36.88 69 GLU A N 1
ATOM 544 C CA . GLU A 1 93 ? -2.796 35.655 8.849 1.00 38.01 69 GLU A CA 1
ATOM 545 C C . GLU A 1 93 ? -3.552 36.554 9.819 1.00 39.67 69 GLU A C 1
ATOM 546 O O . GLU A 1 93 ? -3.600 37.771 9.621 1.00 38.61 69 GLU A O 1
ATOM 552 N N . THR A 1 94 ? -4.157 35.956 10.851 1.00 40.97 70 THR A N 1
ATOM 553 C CA . THR A 1 94 ? -4.855 36.743 11.887 1.00 42.70 70 THR A CA 1
ATOM 554 C C . THR A 1 94 ? -3.812 37.439 12.751 1.00 44.43 70 THR A C 1
ATOM 555 O O . THR A 1 94 ? -2.589 37.319 12.528 1.00 43.22 70 THR A O 1
ATOM 559 N N . GLU A 1 95 ? -4.301 38.175 13.741 1.00 47.28 71 GLU A N 1
ATOM 560 C CA . GLU A 1 95 ? -3.453 38.909 14.682 1.00 50.34 71 GLU A CA 1
ATOM 561 C C . GLU A 1 95 ? -2.405 37.985 15.337 1.00 50.21 71 GLU A C 1
ATOM 562 O O . GLU A 1 95 ? -1.225 38.340 15.448 1.00 50.35 71 GLU A O 1
ATOM 568 N N . ASP A 1 96 ? -2.828 36.800 15.766 1.00 50.48 72 ASP A N 1
ATOM 569 C CA . ASP A 1 96 ? -1.871 35.878 16.374 1.00 50.92 72 ASP A CA 1
ATOM 570 C C . ASP A 1 96 ? -1.033 35.090 15.343 1.00 49.98 72 ASP A C 1
ATOM 571 O O . ASP A 1 96 ? -0.145 34.326 15.716 1.00 51.02 72 ASP A O 1
ATOM 576 N N . GLY A 1 97 ? -1.312 35.278 14.054 1.00 47.94 73 GLY A N 1
ATOM 577 C CA . GLY A 1 97 ? -0.518 34.621 13.005 1.00 44.64 73 GLY A CA 1
ATOM 578 C C . GLY A 1 97 ? -1.193 33.438 12.370 1.00 41.97 73 GLY A C 1
ATOM 579 O O . GLY A 1 97 ? -0.620 32.789 11.497 1.00 42.40 73 GLY A O 1
ATOM 580 N N . THR A 1 98 ? -2.418 33.169 12.798 1.00 40.22 74 THR A N 1
ATOM 581 C CA . THR A 1 98 ? -3.209 32.034 12.327 1.00 39.34 74 THR A CA 1
ATOM 582 C C . THR A 1 98 ? -3.936 32.218 10.992 1.00 39.21 74 THR A C 1
ATOM 583 O O . THR A 1 98 ? -4.475 33.297 10.692 1.00 38.78 74 THR A O 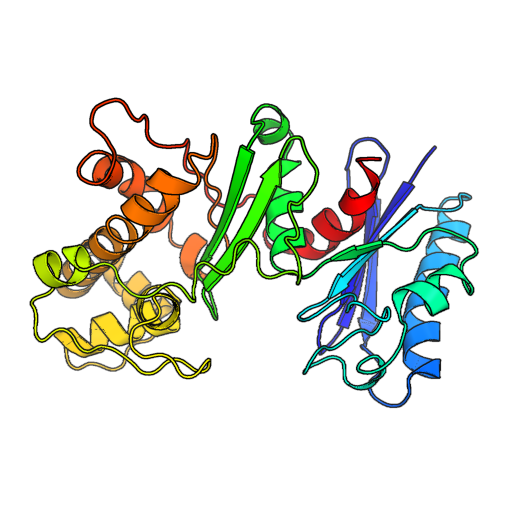1
ATOM 587 N N . LEU A 1 99 ? -3.955 31.155 10.190 1.00 36.58 75 LEU A N 1
ATOM 588 C CA . LEU A 1 99 ? -4.661 31.169 8.932 1.00 36.18 75 LEU A CA 1
ATOM 589 C C . LEU A 1 99 ? -6.041 30.588 9.122 1.00 37.30 75 LEU A C 1
ATOM 590 O O . LEU A 1 99 ? -6.221 29.693 9.949 1.00 36.34 75 LEU A O 1
ATOM 595 N N . TYR A 1 100 ? -7.013 31.098 8.364 1.00 37.88 76 TYR A N 1
ATOM 596 C CA . TYR A 1 100 ? -8.355 30.482 8.307 1.00 39.87 76 TYR A CA 1
ATOM 597 C C . TYR A 1 100 ? -8.886 30.481 6.890 1.00 40.38 76 TYR A C 1
ATOM 598 O O . TYR A 1 100 ? -8.971 31.534 6.266 1.00 40.98 76 TYR A O 1
ATOM 607 N N . ALA A 1 101 ? -9.242 29.303 6.383 1.00 41.32 77 ALA A N 1
ATOM 608 C CA . ALA A 1 101 ? -9.789 29.167 5.044 1.00 43.45 77 ALA A CA 1
ATOM 609 C C . ALA A 1 101 ? -10.692 27.946 4.990 1.00 44.63 77 ALA A C 1
ATOM 610 O O . ALA A 1 101 ? -10.242 26.819 5.230 1.00 45.64 77 ALA A O 1
ATOM 612 N N . ALA A 1 102 ? -11.962 28.173 4.669 1.00 45.18 78 ALA A N 1
ATOM 613 C CA . ALA A 1 102 ? -12.972 27.106 4.611 1.00 46.04 78 ALA A CA 1
ATOM 614 C C . ALA A 1 102 ? -12.536 25.917 3.753 1.00 46.25 78 ALA A C 1
ATOM 615 O O . ALA A 1 102 ? -12.612 24.772 4.202 1.00 46.80 78 ALA A O 1
ATOM 617 N N . ASN A 1 103 ? -12.077 26.197 2.532 1.00 45.37 79 ASN A N 1
ATOM 618 C CA . ASN A 1 103 ? -11.656 25.168 1.595 1.00 45.00 79 ASN A CA 1
ATOM 619 C C . ASN A 1 103 ? -10.240 24.623 1.756 1.00 42.95 79 ASN A C 1
ATOM 620 O O . ASN A 1 103 ? -9.801 23.795 0.949 1.00 43.64 79 ASN A O 1
ATOM 625 N N . VAL A 1 104 ? -9.530 25.084 2.777 1.00 40.60 80 VAL A N 1
ATOM 626 C CA . VAL A 1 104 ? -8.165 24.582 3.046 1.00 38.11 80 VAL A CA 1
ATOM 627 C C . VAL A 1 104 ? -8.114 24.116 4.505 1.00 35.99 80 VAL A C 1
ATOM 628 O O . VAL A 1 104 ? -7.391 24.682 5.335 1.00 34.53 80 VAL A O 1
ATOM 632 N N . PRO A 1 105 ? -8.898 23.060 4.821 1.00 35.79 81 PRO A N 1
ATOM 633 C CA . PRO A 1 105 ? -8.999 22.577 6.193 1.00 35.24 81 PRO A CA 1
ATOM 634 C C . PRO A 1 105 ? -7.653 22.136 6.788 1.00 35.09 81 PRO A C 1
ATOM 635 O O . PRO A 1 105 ? -7.392 22.374 7.974 1.00 35.05 81 PRO A O 1
ATOM 639 N N . ALA A 1 106 ? -6.799 21.515 5.969 1.00 34.77 82 ALA A N 1
ATOM 640 C CA . ALA A 1 106 ? -5.487 21.044 6.457 1.00 33.42 82 ALA A CA 1
ATOM 641 C C . ALA A 1 106 ? -4.644 22.148 7.079 1.00 33.33 82 ALA A C 1
ATOM 642 O O . ALA A 1 106 ? -3.916 21.909 8.038 1.00 33.37 82 ALA A O 1
ATOM 644 N N . ALA A 1 107 ? -4.743 23.374 6.554 1.00 32.90 83 ALA A N 1
ATOM 645 C CA . ALA A 1 107 ? -3.941 24.487 7.082 1.00 32.56 83 ALA A CA 1
ATOM 646 C C . ALA A 1 107 ? -4.715 25.424 8.031 1.00 32.48 83 ALA A C 1
ATOM 647 O O . ALA A 1 107 ? -4.110 26.184 8.765 1.00 34.00 83 ALA A O 1
ATOM 649 N N . SER A 1 108 ? -6.039 25.374 8.020 1.00 34.22 84 SER A N 1
ATOM 650 C CA . SER A 1 108 ? -6.838 26.312 8.837 1.00 35.05 84 SER A CA 1
ATOM 651 C C . SER A 1 108 ? -6.565 26.117 10.318 1.00 36.03 84 SER A C 1
ATOM 652 O O . SER A 1 108 ? -6.497 24.983 10.774 1.00 37.48 84 SER A O 1
ATOM 656 N N . GLY A 1 109 ? -6.395 27.205 11.062 1.00 34.89 85 GLY A N 1
ATOM 657 C CA . GLY A 1 109 ? -6.101 27.125 12.476 1.00 35.61 85 GLY A CA 1
ATOM 658 C C . GLY A 1 109 ? -4.628 27.063 12.807 1.00 35.43 85 GLY A C 1
ATOM 659 O O . GLY A 1 109 ? -4.254 27.007 13.987 1.00 35.24 85 GLY A O 1
ATOM 660 N N . LYS A 1 110 ? -3.786 27.088 11.765 1.00 34.29 86 LYS A N 1
ATOM 661 C CA . LYS A 1 110 ? -2.326 26.958 11.909 1.00 32.97 86 LYS A CA 1
ATOM 662 C C . LYS A 1 110 ? -1.549 28.211 11.561 1.00 32.27 86 LYS A C 1
ATOM 663 O O . LYS A 1 110 ? -2.014 29.019 10.754 1.00 32.56 86 LYS A O 1
ATOM 669 N N . PRO A 1 111 ? -0.365 28.391 12.173 1.00 31.54 87 PRO A N 1
ATOM 670 C CA . PRO A 1 111 ? 0.464 29.525 11.836 1.00 31.07 87 PRO A CA 1
ATOM 671 C C . PRO A 1 111 ? 1.218 29.226 10.522 1.00 30.38 87 PRO A C 1
ATOM 672 O O . PRO A 1 111 ? 2.454 29.088 10.531 1.00 29.11 87 PRO A O 1
ATOM 676 N N . LEU A 1 112 ? 0.475 29.130 9.422 1.00 29.20 88 LEU A N 1
ATOM 677 C CA . LEU A 1 112 ? 1.062 28.779 8.110 1.00 29.32 88 LEU A CA 1
ATOM 678 C C . LEU A 1 112 ? 2.258 29.627 7.719 1.00 29.13 88 LEU A C 1
ATOM 679 O O . LEU A 1 112 ? 3.327 29.103 7.355 1.00 28.55 88 LEU A O 1
ATOM 684 N N . ARG A 1 113 ? 2.112 30.941 7.805 1.00 27.14 89 ARG A N 1
ATOM 685 C CA . ARG A 1 113 ? 3.213 31.797 7.412 1.00 26.78 89 ARG A CA 1
ATOM 686 C C . ARG A 1 113 ? 4.499 31.520 8.192 1.00 27.07 89 ARG A C 1
ATOM 687 O O . ARG A 1 113 ? 5.574 31.398 7.591 1.00 27.58 89 ARG A O 1
ATOM 695 N N . ALA A 1 114 ? 4.394 31.432 9.517 1.00 26.70 90 ALA A N 1
ATOM 696 C CA . ALA A 1 114 ? 5.566 31.189 10.358 1.00 27.95 90 ALA A CA 1
ATOM 697 C C . ALA A 1 114 ? 6.175 29.811 10.065 1.00 27.10 90 ALA A C 1
ATOM 698 O O . ALA A 1 114 ? 7.406 29.696 9.944 1.00 28.96 90 ALA A O 1
ATOM 700 N N . ASP A 1 115 ? 5.325 28.794 9.949 1.00 27.05 91 ASP A N 1
ATOM 701 C CA . ASP A 1 115 ? 5.806 27.423 9.735 1.00 27.28 91 ASP A CA 1
ATOM 702 C C . ASP A 1 115 ? 6.475 27.251 8.398 1.00 27.31 91 ASP A C 1
ATOM 703 O O . ASP A 1 115 ? 7.505 26.582 8.292 1.00 26.92 91 ASP A O 1
ATOM 708 N N . LEU A 1 116 ? 5.891 27.843 7.357 1.00 25.05 92 LEU A N 1
ATOM 709 C CA . LEU A 1 116 ? 6.527 27.757 6.039 1.00 24.97 92 LEU A CA 1
ATOM 710 C C . LEU A 1 116 ? 7.812 28.567 6.030 1.00 24.47 92 LEU A C 1
ATOM 711 O O . LEU A 1 116 ? 8.803 28.150 5.401 1.00 24.54 92 LEU A O 1
ATOM 716 N N . SER A 1 117 ? 7.816 29.714 6.718 1.00 25.60 93 SER A N 1
ATOM 717 C CA . SER A 1 117 ? 8.996 30.570 6.715 1.00 27.09 93 SER A CA 1
ATOM 718 C C . SER A 1 117 ? 10.176 29.834 7.392 1.00 27.50 93 SER A C 1
ATOM 719 O O . SER A 1 117 ? 11.317 29.947 6.954 1.00 28.54 93 SER A O 1
ATOM 722 N N . ALA A 1 118 ? 9.870 29.083 8.448 1.00 28.80 94 ALA A N 1
ATOM 723 C CA . ALA A 1 118 ? 10.903 28.319 9.176 1.00 28.91 94 ALA A CA 1
ATOM 724 C C . ALA A 1 118 ? 11.384 27.148 8.307 1.00 29.08 94 ALA A C 1
ATOM 725 O O . ALA A 1 118 ? 12.588 26.880 8.228 1.00 30.04 94 ALA A O 1
ATOM 727 N N A ARG A 1 119 ? 10.444 26.461 7.652 0.50 28.01 95 ARG A N 1
ATOM 728 N N B ARG A 1 119 ? 10.454 26.461 7.658 0.50 28.30 95 ARG A N 1
ATOM 729 C CA A ARG A 1 119 ? 10.770 25.311 6.787 0.50 28.49 95 ARG A CA 1
ATOM 730 C CA B ARG A 1 119 ? 10.846 25.328 6.835 0.50 29.01 95 ARG A CA 1
ATOM 731 C C A ARG A 1 119 ? 11.618 25.649 5.562 0.50 28.52 95 ARG A C 1
ATOM 732 C C B ARG A 1 119 ? 11.740 25.729 5.655 0.50 28.82 95 ARG A C 1
ATOM 733 O O A ARG A 1 119 ? 12.450 24.844 5.149 0.50 26.90 95 ARG A O 1
ATOM 734 O O B ARG A 1 119 ? 12.721 25.049 5.367 0.50 27.18 95 ARG A O 1
ATOM 749 N N . LEU A 1 120 ? 11.395 26.838 5.003 1.00 27.28 96 LEU A N 1
ATOM 750 C CA . LEU A 1 120 ? 12.079 27.304 3.808 1.00 27.75 96 LEU A CA 1
ATOM 751 C C . LEU A 1 120 ? 13.211 28.316 4.045 1.00 28.13 96 LEU A C 1
ATOM 752 O O . LEU A 1 120 ? 13.874 28.746 3.088 1.00 28.89 96 LEU A O 1
ATOM 757 N N . ASP A 1 121 ? 13.419 28.662 5.316 1.00 29.17 97 ASP A N 1
ATOM 758 C CA A ASP A 1 121 ? 14.422 29.643 5.730 0.50 30.21 97 ASP A CA 1
ATOM 759 C CA B ASP A 1 121 ? 14.431 29.636 5.731 0.50 30.00 97 ASP A CA 1
ATOM 760 C C . ASP A 1 121 ? 14.352 30.936 4.903 1.00 29.84 97 ASP A C 1
ATOM 761 O O . ASP A 1 121 ? 15.361 31.437 4.411 1.00 30.41 97 ASP A O 1
ATOM 770 N N . ARG A 1 122 ? 13.132 31.478 4.750 1.00 28.90 98 ARG A N 1
ATOM 771 C CA . ARG A 1 122 ? 12.946 32.709 3.985 1.00 26.66 98 ARG A CA 1
ATOM 772 C C . ARG A 1 122 ? 11.590 33.313 4.365 1.00 26.36 98 ARG A C 1
ATOM 773 O O . ARG A 1 122 ? 10.759 32.656 4.980 1.00 22.95 98 ARG A O 1
ATOM 781 N N . ASP A 1 123 ? 11.386 34.573 3.988 1.00 26.60 99 ASP A N 1
ATOM 782 C CA . ASP A 1 123 ? 10.158 35.280 4.343 1.00 26.43 99 ASP A CA 1
ATOM 783 C C . ASP A 1 123 ? 9.030 34.872 3.384 1.00 25.21 99 ASP A C 1
ATOM 784 O O . ASP A 1 123 ? 8.927 35.405 2.270 1.00 24.67 99 ASP A O 1
ATOM 789 N N . VAL A 1 124 ? 8.202 33.912 3.800 1.00 24.23 100 VAL A N 1
ATOM 790 C CA . VAL A 1 124 ? 7.055 33.481 2.987 1.00 23.78 100 VAL A CA 1
ATOM 791 C C . VAL A 1 124 ? 5.995 34.561 3.237 1.00 25.97 100 VAL A C 1
ATOM 792 O O . VAL A 1 124 ? 5.730 34.878 4.386 1.00 26.07 100 VAL A O 1
ATOM 796 N N . ARG A 1 125 ? 5.419 35.130 2.173 1.00 23.63 101 ARG A N 1
ATOM 797 C CA . ARG A 1 125 ? 4.359 36.166 2.333 1.00 23.79 101 ARG A CA 1
ATOM 798 C C . ARG A 1 125 ? 3.031 35.596 1.847 1.00 22.88 101 ARG A C 1
ATOM 799 O O . ARG A 1 125 ? 3.006 34.818 0.911 1.00 22.97 101 ARG A O 1
ATOM 807 N N . LEU A 1 126 ? 1.937 35.991 2.492 1.00 23.29 102 LEU A N 1
ATOM 808 C CA . LEU A 1 126 ? 0.613 35.485 2.175 1.00 23.63 102 LEU A CA 1
ATOM 809 C C . LEU A 1 126 ? -0.359 36.665 1.992 1.00 24.23 102 LEU A C 1
ATOM 810 O O . LEU A 1 126 ? -0.202 37.724 2.624 1.00 24.04 102 LEU A O 1
ATOM 815 N N . ASP A 1 127 ? -1.345 36.462 1.135 1.00 23.77 103 ASP A N 1
ATOM 816 C CA . ASP A 1 127 ? -2.407 37.444 0.977 1.00 22.56 103 ASP A CA 1
ATOM 817 C C . ASP A 1 127 ? -3.619 36.668 0.523 1.00 22.65 103 ASP A C 1
ATOM 818 O O . ASP A 1 127 ? -3.501 35.494 0.176 1.00 22.49 103 ASP A O 1
ATOM 823 N N . ASN A 1 128 ? -4.809 37.293 0.520 1.00 22.85 104 ASN A N 1
ATOM 824 C CA . ASN A 1 128 ? -5.968 36.568 0.041 1.00 22.29 104 ASN A CA 1
ATOM 825 C C . ASN A 1 128 ? -6.044 36.583 -1.490 1.00 22.04 104 ASN A C 1
ATOM 826 O O . ASN A 1 128 ? -5.353 37.406 -2.141 1.00 21.80 104 ASN A O 1
ATOM 831 N N . ASP A 1 129 ? -6.875 35.706 -2.043 1.00 21.68 105 ASP A N 1
ATOM 832 C CA A ASP A 1 129 ? -6.914 35.530 -3.507 0.50 21.74 105 ASP A CA 1
ATOM 833 C CA B ASP A 1 129 ? -7.016 35.512 -3.507 0.50 23.33 105 ASP A CA 1
ATOM 834 C C . ASP A 1 129 ? -7.437 36.751 -4.274 1.00 22.09 105 ASP A C 1
ATOM 835 O O . ASP A 1 129 ? -6.976 37.016 -5.389 1.00 21.26 105 ASP A O 1
ATOM 844 N N . ALA A 1 130 ? -8.374 37.483 -3.677 1.00 21.46 106 ALA A N 1
ATOM 845 C CA . ALA A 1 130 ? -8.883 38.696 -4.323 1.00 21.04 106 ALA A CA 1
ATOM 846 C C . ALA A 1 130 ? -7.768 39.756 -4.391 1.00 20.10 106 ALA A C 1
ATOM 847 O O . ALA A 1 130 ? -7.628 40.422 -5.424 1.00 18.63 106 ALA A O 1
ATOM 849 N N . ASN A 1 131 ? -6.978 39.921 -3.319 1.00 18.02 107 ASN A N 1
ATOM 850 C CA . ASN A 1 131 ? -5.843 40.850 -3.366 1.00 18.83 107 ASN A CA 1
ATOM 851 C C . ASN A 1 131 ? -4.799 40.411 -4.393 1.00 20.27 107 ASN A C 1
ATOM 852 O O . ASN A 1 131 ? -4.243 41.257 -5.111 1.00 20.45 107 ASN A O 1
ATOM 857 N N . CYS A 1 132 ? -4.526 39.109 -4.469 1.00 19.17 108 CYS A N 1
ATOM 858 C CA . CYS A 1 132 ? -3.586 38.599 -5.502 1.00 19.41 108 CYS A CA 1
ATOM 859 C C . CYS A 1 132 ? -4.099 38.898 -6.925 1.00 19.37 108 CYS A C 1
ATOM 860 O O . CYS A 1 132 ? -3.304 39.241 -7.816 1.00 17.07 108 CYS A O 1
ATOM 863 N N . PHE A 1 133 ? -5.413 38.760 -7.134 1.00 18.40 109 PHE A N 1
ATOM 864 C CA . PHE A 1 133 ? -6.004 39.091 -8.437 1.00 18.93 109 PHE A CA 1
ATOM 865 C C . PHE A 1 133 ? -5.704 40.560 -8.797 1.00 18.42 109 PHE A C 1
ATOM 866 O O . PHE A 1 133 ? -5.255 40.869 -9.912 1.00 18.37 109 PHE A O 1
ATOM 874 N N . ALA A 1 134 ? -5.975 41.470 -7.849 1.00 18.74 110 ALA A N 1
ATOM 875 C CA . ALA A 1 134 ? -5.755 42.896 -8.096 1.00 18.19 110 ALA A CA 1
ATOM 876 C C . ALA A 1 134 ? -4.278 43.184 -8.321 1.00 19.60 110 ALA A C 1
ATOM 877 O O . ALA A 1 134 ? -3.953 43.979 -9.195 1.00 17.48 110 ALA A O 1
ATOM 879 N N . LEU A 1 135 ? -3.408 42.542 -7.532 1.00 18.17 111 LEU A N 1
ATOM 880 C CA . LEU A 1 135 ? -1.964 42.783 -7.637 1.00 19.03 111 LEU A CA 1
ATOM 881 C C . LEU A 1 135 ? -1.416 42.311 -8.990 1.00 19.47 111 LEU A C 1
ATOM 882 O O . LEU A 1 135 ? -0.572 42.985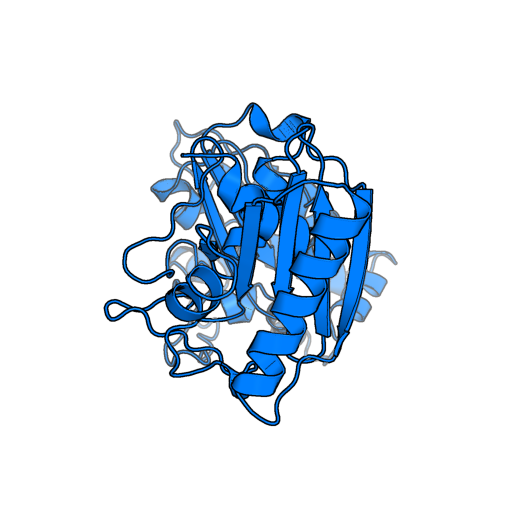 -9.615 1.00 18.60 111 LEU A O 1
ATOM 887 N N . SER A 1 136 ? -1.898 41.151 -9.448 1.00 19.60 112 SER A N 1
ATOM 888 C CA . SER A 1 136 ? -1.544 40.606 -10.758 1.00 20.99 112 SER A CA 1
ATOM 889 C C . SER A 1 136 ? -1.854 41.632 -11.871 1.00 21.62 112 SER A C 1
ATOM 890 O O . SER A 1 136 ? -1.017 41.905 -12.742 1.00 21.31 112 SER A O 1
ATOM 893 N N . GLU A 1 137 ? -3.065 42.192 -11.841 1.00 19.43 113 GLU A N 1
ATOM 894 C CA . GLU A 1 137 ? -3.464 43.205 -12.838 1.00 19.36 113 GLU A CA 1
ATOM 895 C C . GLU A 1 137 ? -2.670 44.495 -12.697 1.00 18.98 113 GLU A C 1
ATOM 896 O O . GLU A 1 137 ? -2.248 45.060 -13.702 1.00 20.49 113 GLU A O 1
ATOM 902 N N . ALA A 1 138 ? -2.438 44.966 -11.469 1.00 18.21 114 ALA A N 1
ATOM 903 C CA . ALA A 1 138 ? -1.700 46.207 -11.242 1.00 16.87 114 ALA A CA 1
ATOM 904 C C . ALA A 1 138 ? -0.284 46.112 -11.771 1.00 19.56 114 ALA A C 1
ATOM 905 O O . ALA A 1 138 ? 0.317 47.147 -12.076 1.00 21.03 114 ALA A O 1
ATOM 907 N N . TRP A 1 139 ? 0.236 44.884 -11.869 1.00 19.35 115 TRP A N 1
ATOM 908 C CA . TRP A 1 139 ? 1.596 44.666 -12.382 1.00 20.82 115 TRP A CA 1
ATOM 909 C C . TRP A 1 139 ? 1.658 44.321 -13.881 1.00 21.45 115 TRP A C 1
ATOM 910 O O . TRP A 1 139 ? 2.752 44.006 -14.391 1.00 23.93 115 TRP A O 1
ATOM 921 N N . ASP A 1 140 ? 0.529 44.366 -14.578 1.00 20.00 116 ASP A N 1
ATOM 922 C CA . ASP A 1 140 ? 0.528 44.277 -16.060 1.00 21.73 116 ASP A CA 1
ATOM 923 C C . ASP A 1 140 ? 1.427 45.415 -16.572 1.00 21.26 116 ASP A C 1
ATOM 924 O O . ASP A 1 140 ? 1.370 46.536 -16.054 1.00 20.99 116 ASP A O 1
ATOM 929 N N . ASP A 1 141 ? 2.257 45.136 -17.591 1.00 23.48 117 ASP A N 1
ATOM 930 C CA . ASP A 1 141 ? 3.204 46.141 -18.116 1.00 25.17 117 ASP A CA 1
ATOM 931 C C . ASP A 1 141 ? 2.605 47.547 -18.286 1.00 24.74 117 ASP A C 1
ATOM 932 O O . ASP A 1 141 ? 3.202 48.542 -17.863 1.00 27.06 117 ASP A O 1
ATOM 937 N N . GLU A 1 142 ? 1.442 47.611 -18.905 1.00 22.32 118 GLU A N 1
ATOM 938 C CA . GLU A 1 142 ? 0.767 48.891 -19.144 1.00 23.98 118 GLU A CA 1
ATOM 939 C C . GLU A 1 142 ? 0.199 49.526 -17.878 1.00 23.92 118 GLU A C 1
ATOM 940 O O . GLU A 1 142 ? 0.129 50.744 -17.767 1.00 25.30 118 GLU A O 1
ATOM 946 N N . PHE A 1 143 ? -0.212 48.700 -16.925 1.00 24.02 119 PHE A N 1
ATOM 947 C CA . PHE A 1 143 ? -0.875 49.246 -15.733 1.00 22.04 119 PHE A CA 1
ATOM 948 C C . PHE A 1 143 ? 0.037 49.711 -14.619 1.00 22.65 119 PHE A C 1
ATOM 949 O O . PHE A 1 143 ? -0.436 50.380 -13.688 1.00 19.83 119 PHE A O 1
ATOM 957 N N . THR A 1 144 ? 1.335 49.371 -14.686 1.00 22.46 120 THR A N 1
ATOM 958 C CA . THR A 1 144 ? 2.267 49.833 -13.633 1.00 23.24 120 THR A CA 1
ATOM 959 C C . THR A 1 144 ? 2.340 51.348 -13.597 1.00 23.30 120 THR A C 1
ATOM 960 O O . THR A 1 144 ? 2.702 51.930 -12.579 1.00 23.33 120 THR A O 1
ATOM 964 N N . GLN A 1 145 ? 1.991 52.007 -14.702 1.00 23.87 121 GLN A N 1
ATOM 965 C CA . GLN A 1 145 ? 1.996 53.491 -14.697 1.00 25.11 121 GLN A CA 1
ATOM 966 C C . GLN A 1 145 ? 0.945 54.122 -13.751 1.00 25.66 121 GLN A C 1
ATOM 967 O O . GLN A 1 145 ? 1.036 55.321 -13.428 1.00 26.04 121 GLN A O 1
ATOM 973 N N . TYR A 1 146 ? -0.043 53.329 -13.324 1.00 23.14 122 TYR A N 1
ATOM 974 C CA . TYR A 1 146 ? -1.144 53.822 -12.421 1.00 22.41 122 TYR A CA 1
ATOM 975 C C . TYR A 1 146 ? -0.851 53.574 -10.946 1.00 21.32 122 TYR A C 1
ATOM 976 O O . TYR A 1 146 ? -0.719 52.411 -10.544 1.00 22.87 122 TYR A O 1
ATOM 985 N N . PRO A 1 147 ? -0.709 54.641 -10.137 1.00 21.85 123 PRO A N 1
ATOM 986 C CA . PRO A 1 147 ? -0.469 54.423 -8.731 1.00 21.15 123 PRO A CA 1
ATOM 987 C C . PRO A 1 147 ? -1.572 53.618 -8.000 1.00 20.18 123 PRO A C 1
ATOM 988 O O . PRO A 1 147 ? -1.238 52.660 -7.291 1.00 20.97 123 PRO A O 1
ATOM 992 N N . LEU A 1 148 ? -2.840 53.990 -8.179 1.00 18.73 124 LEU A N 1
ATOM 993 C CA . LEU A 1 148 ? -3.918 53.356 -7.382 1.00 16.67 124 LEU A CA 1
ATOM 994 C C . LEU A 1 148 ? -4.804 52.530 -8.268 1.00 16.61 124 LEU A C 1
ATOM 995 O O . LEU A 1 148 ? -5.497 53.064 -9.154 1.00 19.25 124 LEU A O 1
ATOM 1000 N N . VAL A 1 149 ? -4.785 51.220 -8.064 1.00 16.38 125 VAL A N 1
ATOM 1001 C CA . VAL A 1 149 ? -5.495 50.329 -8.942 1.00 16.65 125 VAL A CA 1
ATOM 1002 C C . VAL A 1 149 ? -6.544 49.618 -8.109 1.00 17.18 125 VAL A C 1
ATOM 1003 O O . VAL A 1 149 ? -6.218 49.076 -7.051 1.00 17.25 125 VAL A O 1
ATOM 1007 N N . MET A 1 150 ? -7.789 49.628 -8.604 1.00 16.59 126 MET A N 1
ATOM 1008 C CA . MET A 1 150 ? -8.873 48.914 -7.954 1.00 16.35 126 MET A CA 1
ATOM 1009 C C . MET A 1 150 ? -9.167 47.701 -8.818 1.00 17.50 126 MET A C 1
ATOM 1010 O O . MET A 1 150 ? -9.442 47.865 -10.012 1.00 17.05 126 MET A O 1
ATOM 1015 N N . GLY A 1 151 ? -9.088 46.493 -8.226 1.00 16.19 127 GLY A N 1
ATOM 1016 C CA . GLY A 1 151 ? -9.436 45.256 -8.933 1.00 17.65 127 GLY A CA 1
ATOM 1017 C C . GLY A 1 151 ? -10.834 44.877 -8.455 1.00 18.15 127 GLY A C 1
ATOM 1018 O O . GLY A 1 151 ? -11.063 44.791 -7.251 1.00 18.47 127 GLY A O 1
ATOM 1019 N N . LEU A 1 152 ? -11.747 44.645 -9.399 1.00 17.70 128 LEU A N 1
ATOM 1020 C CA . LEU A 1 152 ? -13.136 44.267 -9.094 1.00 17.89 128 LEU A CA 1
ATOM 1021 C C . LEU A 1 152 ? -13.442 42.931 -9.754 1.00 18.34 128 LEU A C 1
ATOM 1022 O O . LEU A 1 152 ? -13.289 42.781 -10.965 1.00 19.27 128 LEU A O 1
ATOM 1027 N N . ILE A 1 153 ? -13.880 41.958 -8.980 1.00 18.36 129 ILE A N 1
ATOM 1028 C CA . ILE A 1 153 ? -14.146 40.627 -9.538 1.00 20.29 129 ILE A CA 1
ATOM 1029 C C . ILE A 1 153 ? -15.658 40.454 -9.581 1.00 22.13 129 ILE A C 1
ATOM 1030 O O . ILE A 1 153 ? -16.296 40.534 -8.530 1.00 21.25 129 ILE A O 1
ATOM 1035 N N . LEU A 1 154 ? -16.219 40.223 -10.783 1.00 21.45 130 LEU A N 1
ATOM 1036 C CA . LEU A 1 154 ? -17.661 39.996 -10.924 1.00 23.14 130 LEU A CA 1
ATOM 1037 C C . LEU A 1 154 ? -17.769 38.570 -11.429 1.00 24.10 130 LEU A C 1
ATOM 1038 O O . LEU A 1 154 ? -17.612 38.314 -12.619 1.00 24.08 130 LEU A O 1
ATOM 1043 N N . GLY A 1 155 ? -18.027 37.633 -10.535 1.00 25.71 131 GLY A N 1
ATOM 1044 C CA . GLY A 1 155 ? -18.041 36.229 -10.977 1.00 27.70 131 GLY A CA 1
ATOM 1045 C C . GLY A 1 155 ? -18.934 35.438 -10.066 1.00 27.99 131 GLY A C 1
ATOM 1046 O O . GLY A 1 155 ? -20.100 35.773 -9.899 1.00 26.85 131 GLY A O 1
ATOM 1047 N N . THR A 1 156 ? -18.375 34.397 -9.462 1.00 28.73 132 THR A N 1
ATOM 1048 C CA . THR A 1 156 ? -19.146 33.545 -8.555 1.00 30.10 132 THR A CA 1
ATOM 1049 C C . THR A 1 156 ? -19.671 34.455 -7.427 1.00 29.98 132 THR A C 1
ATOM 1050 O O . THR A 1 156 ? -20.827 34.366 -7.017 1.00 29.80 132 THR A O 1
ATOM 1056 N N . GLY A 1 157 ? -18.808 35.351 -6.948 1.00 28.76 133 GLY A N 1
ATOM 1057 C CA . GLY A 1 157 ? -19.212 36.347 -5.971 1.00 27.44 133 GLY A CA 1
ATOM 1058 C C . GLY A 1 157 ? -18.721 37.692 -6.505 1.00 27.33 133 GLY A C 1
ATOM 1059 O O . GLY A 1 157 ? -18.426 37.836 -7.709 1.00 26.71 133 GLY A O 1
ATOM 1060 N N . VAL A 1 158 ? -18.648 38.673 -5.619 1.00 24.19 134 VAL A N 1
ATOM 1061 C CA . VAL A 1 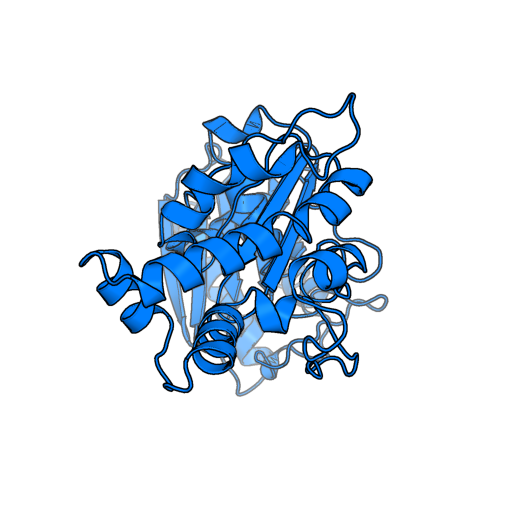158 ? -18.143 40.004 -5.970 1.00 23.08 134 VAL A CA 1
ATOM 1062 C C . VAL A 1 158 ? -17.097 40.300 -4.898 1.00 24.12 134 VAL A C 1
ATOM 1063 O O . VAL A 1 158 ? -17.321 40.072 -3.689 1.00 24.07 134 VAL A O 1
ATOM 1067 N N . GLY A 1 159 ? -15.949 40.789 -5.328 1.00 23.84 135 GLY A N 1
ATOM 1068 C CA . GLY A 1 159 ? -14.874 41.066 -4.359 1.00 22.41 135 GLY A CA 1
ATOM 1069 C C . GLY A 1 159 ? -13.789 41.816 -5.069 1.00 20.55 135 GLY A C 1
ATOM 1070 O O . GLY A 1 159 ? -13.991 42.311 -6.189 1.00 20.91 135 GLY A O 1
ATOM 1071 N N . GLY A 1 160 ? -12.637 41.915 -4.446 1.00 18.80 136 GLY A N 1
ATOM 1072 C CA . GLY A 1 160 ? -11.596 42.661 -5.156 1.00 19.42 136 GLY A CA 1
ATOM 1073 C C . GLY A 1 160 ? -10.539 43.127 -4.185 1.00 17.34 136 GLY A C 1
ATOM 1074 O O . GLY A 1 160 ? -10.411 42.606 -3.036 1.00 18.14 136 GLY A O 1
ATOM 1075 N N . GLY A 1 161 ? -9.769 44.107 -4.628 1.00 16.31 137 GLY A N 1
ATOM 1076 C CA . GLY A 1 161 ? -8.708 44.609 -3.793 1.00 16.81 137 GLY A CA 1
ATOM 1077 C C . GLY A 1 161 ? -8.240 45.952 -4.297 1.00 16.98 137 GLY A C 1
ATOM 1078 O O . GLY A 1 161 ? -8.612 46.397 -5.414 1.00 17.71 137 GLY A O 1
ATOM 1079 N N . LEU A 1 162 ? -7.431 46.599 -3.474 1.00 16.44 138 LEU A N 1
ATOM 1080 C CA . LEU A 1 162 ? -6.845 47.880 -3.830 1.00 16.39 138 LEU A CA 1
ATOM 1081 C C . LEU A 1 162 ? -5.336 47.733 -3.765 1.00 17.13 138 LEU A C 1
ATOM 1082 O O . LEU A 1 162 ? -4.809 47.130 -2.802 1.00 17.86 138 LEU A O 1
ATOM 1087 N N . VAL A 1 163 ? -4.662 48.282 -4.789 1.00 16.36 139 VAL A N 1
ATOM 1088 C CA . VAL A 1 163 ? -3.201 48.218 -4.876 1.00 17.78 139 VAL A CA 1
ATOM 1089 C C . VAL A 1 163 ? -2.654 49.641 -5.020 1.00 19.18 139 VAL A C 1
ATOM 1090 O O . VAL A 1 163 ? -3.157 50.453 -5.841 1.00 18.92 139 VAL A O 1
ATOM 1094 N N . LEU A 1 164 ? -1.634 49.967 -4.224 1.00 18.64 140 LEU A N 1
ATOM 1095 C CA . LEU A 1 164 ? -1.065 51.309 -4.297 1.00 19.35 140 LEU A CA 1
ATOM 1096 C C . LEU A 1 164 ? 0.413 51.163 -4.547 1.00 22.20 140 LEU A C 1
ATOM 1097 O O . LEU A 1 164 ? 1.131 50.518 -3.728 1.00 20.12 140 LEU A O 1
ATOM 1102 N N . ASN A 1 165 ? 0.863 51.747 -5.664 1.00 20.93 141 ASN A N 1
ATOM 1103 C CA . ASN A 1 165 ? 2.273 51.671 -6.055 1.00 23.41 141 ASN A CA 1
ATOM 1104 C C . ASN A 1 165 ? 2.795 50.244 -6.038 1.00 23.01 141 ASN A C 1
ATOM 1105 O O . ASN A 1 165 ? 3.889 49.977 -5.541 1.00 23.98 141 ASN A O 1
ATOM 1110 N N . GLY A 1 166 ? 2.011 49.314 -6.574 1.00 20.37 142 GLY A N 1
ATOM 1111 C CA . GLY A 1 166 ? 2.430 47.932 -6.690 1.00 20.40 142 GLY A CA 1
ATOM 1112 C C . GLY A 1 166 ? 2.404 47.041 -5.446 1.00 19.73 142 GLY A C 1
ATOM 1113 O O . GLY A 1 166 ? 2.938 45.935 -5.490 1.00 22.02 142 GLY A O 1
ATOM 1114 N N . LYS A 1 167 ? 1.809 47.514 -4.360 1.00 19.80 143 LYS A N 1
ATOM 1115 C CA . LYS A 1 167 ? 1.680 46.735 -3.111 1.00 21.24 143 LYS A CA 1
ATOM 1116 C C . LYS A 1 167 ? 0.199 46.721 -2.694 1.00 20.47 143 LYS A C 1
ATOM 1117 O O . LYS A 1 167 ? -0.443 47.755 -2.712 1.00 19.45 143 LYS A O 1
ATOM 1123 N N . PRO A 1 168 ? -0.346 45.547 -2.317 1.00 20.57 144 PRO A N 1
ATOM 1124 C CA . PRO A 1 168 ? -1.762 45.544 -1.956 1.00 19.50 144 PRO A CA 1
ATOM 1125 C C . PRO A 1 168 ? -2.026 46.284 -0.637 1.00 19.30 144 PRO A C 1
ATOM 1126 O O . PRO A 1 168 ? -1.183 46.298 0.270 1.00 19.60 144 PRO A O 1
ATOM 1130 N N . ILE A 1 169 ? -3.192 46.900 -0.544 1.00 17.71 145 ILE A N 1
ATOM 1131 C CA . ILE A 1 169 ? -3.612 47.495 0.719 1.00 17.14 145 ILE A CA 1
ATOM 1132 C C . ILE A 1 169 ? -4.444 46.383 1.386 1.00 17.69 145 ILE A C 1
ATOM 1133 O O . ILE A 1 169 ? -5.561 46.075 0.939 1.00 17.17 145 ILE A O 1
ATOM 1138 N N . THR A 1 170 ? -3.911 45.765 2.448 1.00 19.20 146 THR A N 1
ATOM 1139 C CA . THR A 1 170 ? -4.632 44.643 3.062 1.00 20.45 146 THR A CA 1
ATOM 1140 C C . THR A 1 170 ? -5.708 45.060 4.052 1.00 21.53 146 THR A C 1
ATOM 1141 O O . THR A 1 170 ? -6.705 44.346 4.214 1.00 21.45 146 THR A O 1
ATOM 1145 N N . GLY A 1 171 ? -5.514 46.203 4.705 1.00 20.19 147 GLY A N 1
ATOM 1146 C CA . GLY A 1 171 ? -6.446 46.627 5.754 1.00 19.83 147 GLY A CA 1
ATOM 1147 C C . GLY A 1 171 ? -6.136 45.873 7.046 1.00 21.81 147 GLY A C 1
ATOM 1148 O O . GLY A 1 171 ? -5.288 44.964 7.080 1.00 22.38 147 GLY A O 1
ATOM 1149 N N . GLN A 1 172 ? -6.812 46.242 8.111 1.00 18.89 148 GLN A N 1
ATOM 1150 C CA . GLN A 1 172 ? -6.604 45.607 9.415 1.00 21.07 148 GLN A CA 1
ATOM 1151 C C . GLN A 1 172 ? -6.782 44.087 9.434 1.00 22.46 148 GLN A C 1
ATOM 1152 O O . GLN A 1 172 ? -6.030 43.374 10.123 1.00 22.83 148 GLN A O 1
ATOM 1158 N N . SER A 1 173 ? -7.780 43.586 8.697 1.00 21.39 149 SER A N 1
ATOM 1159 C CA . SER A 1 173 ? -8.122 42.172 8.753 1.00 22.39 149 SER A CA 1
ATOM 1160 C C . SER A 1 173 ? -8.299 41.567 7.360 1.00 20.69 149 SER A C 1
ATOM 1161 O O . SER A 1 173 ? -9.097 40.641 7.230 1.00 20.97 149 SER A O 1
ATOM 1164 N N . TYR A 1 174 ? -7.591 42.082 6.342 1.00 18.21 150 TYR A N 1
ATOM 1165 C CA . TYR A 1 174 ? -7.715 41.564 4.969 1.00 19.28 150 TYR A CA 1
ATOM 1166 C C . TYR A 1 174 ? -9.119 41.727 4.409 1.00 18.63 150 TYR A C 1
ATOM 1167 O O . TYR A 1 174 ? -9.572 40.888 3.593 1.00 20.59 150 TYR A O 1
ATOM 1176 N N . ILE A 1 175 ? -9.799 42.787 4.852 1.00 18.21 151 ILE A N 1
ATOM 1177 C CA . ILE A 1 175 ? -11.147 43.112 4.389 1.00 18.36 151 ILE A CA 1
ATOM 1178 C C . ILE A 1 175 ? -11.126 44.205 3.321 1.00 18.59 151 ILE A C 1
ATOM 1179 O O . ILE A 1 175 ? -12.114 44.401 2.603 1.00 19.05 151 ILE A O 1
ATOM 1184 N N . THR A 1 176 ? -10.008 44.917 3.188 1.00 16.12 152 THR A N 1
ATOM 1185 C CA . THR A 1 176 ? -9.969 45.983 2.154 1.00 16.47 152 THR A CA 1
ATOM 1186 C C . THR A 1 176 ? -10.372 45.408 0.821 1.00 17.20 152 THR A C 1
ATOM 1187 O O . THR A 1 176 ? -9.891 44.336 0.431 1.00 18.55 152 THR A O 1
ATOM 1191 N N . GLY A 1 177 ? -11.257 46.105 0.112 1.00 15.81 153 GLY A N 1
ATOM 1192 C CA . GLY A 1 177 ? -11.699 45.612 -1.193 1.00 17.62 153 GLY A CA 1
ATOM 1193 C C . GLY A 1 177 ? -12.860 44.642 -1.199 1.00 18.50 153 GLY A C 1
ATOM 1194 O O . GLY A 1 177 ? -13.179 44.102 -2.250 1.00 19.46 153 GLY A O 1
ATOM 1195 N N . GLU A 1 178 ? -13.513 44.407 -0.049 1.00 17.98 154 GLU A N 1
ATOM 1196 C CA . GLU A 1 178 ? -14.732 43.559 -0.007 1.00 17.43 154 GLU A CA 1
ATOM 1197 C C . GLU A 1 178 ? -15.952 44.320 -0.540 1.00 18.38 154 GLU A C 1
ATOM 1198 O O . GLU A 1 178 ? -16.942 44.509 0.172 1.00 16.25 154 GLU A O 1
ATOM 1204 N N . PHE A 1 179 ? -15.871 44.750 -1.798 1.00 17.69 155 PHE A N 1
ATOM 1205 C CA . PHE A 1 179 ? -16.931 45.571 -2.384 1.00 18.94 155 PHE A CA 1
ATOM 1206 C C . PHE A 1 179 ? -18.297 44.891 -2.414 1.00 19.13 155 PHE A C 1
ATOM 1207 O O . PHE A 1 179 ? -19.350 45.564 -2.347 1.00 18.85 155 PHE A O 1
ATOM 1215 N N . GLY A 1 180 ? -18.285 43.570 -2.519 1.00 19.39 156 GLY A N 1
ATOM 1216 C CA . GLY A 1 180 ? -19.546 42.846 -2.578 1.00 19.89 156 GLY A CA 1
ATOM 1217 C C . GLY A 1 180 ? -20.395 42.971 -1.322 1.00 19.91 156 GLY A C 1
ATOM 1218 O O . GLY A 1 180 ? -21.597 42.719 -1.383 1.00 20.06 156 GLY A O 1
ATOM 1219 N N . HIS A 1 181 ? -19.777 43.362 -0.201 1.00 19.89 157 HIS A N 1
ATOM 1220 C CA . HIS A 1 181 ? -20.461 43.488 1.092 1.00 20.41 157 HIS A CA 1
ATOM 1221 C C . HIS A 1 181 ? -20.762 44.881 1.561 1.00 19.56 157 HIS A C 1
ATOM 1222 O O . HIS A 1 181 ? -20.981 45.149 2.737 1.00 18.84 157 HIS A O 1
ATOM 1229 N N . MET A 1 182 ? -20.807 45.812 0.614 1.00 19.13 158 MET A N 1
ATOM 1230 C CA . MET A 1 182 ? -21.381 47.129 0.880 1.00 20.36 158 MET A CA 1
ATOM 1231 C C . MET A 1 182 ? -22.809 47.236 0.350 1.00 17.92 158 MET A C 1
ATOM 1232 O O . MET A 1 182 ? -23.060 46.970 -0.825 1.00 18.63 158 MET A O 1
ATOM 1237 N N . ARG A 1 183 ? -23.742 47.625 1.216 1.00 17.70 159 ARG A N 1
ATOM 1238 C CA . ARG A 1 183 ? -25.151 47.625 0.842 1.00 18.29 159 ARG A CA 1
ATOM 1239 C C . ARG A 1 183 ? -25.393 48.468 -0.378 1.00 18.76 159 ARG A C 1
ATOM 1240 O O . ARG A 1 183 ? -24.599 49.386 -0.683 1.00 18.99 159 ARG A O 1
ATOM 1248 N N . LEU A 1 184 ? -26.471 48.162 -1.092 1.00 17.49 160 LEU A N 1
ATOM 1249 C CA . LEU A 1 184 ? -26.897 49.009 -2.185 1.00 18.65 160 LEU A CA 1
ATOM 1250 C C . LEU A 1 184 ? -27.025 50.437 -1.651 1.00 17.87 160 LEU A C 1
ATOM 1251 O O . LEU A 1 184 ? -27.469 50.623 -0.531 1.00 19.03 160 LEU A O 1
ATOM 1256 N N . PRO A 1 185 ? -26.638 51.431 -2.449 1.00 19.07 161 PRO A N 1
ATOM 1257 C CA . PRO A 1 185 ? -26.859 52.827 -2.054 1.00 19.47 161 PRO A CA 1
ATOM 1258 C C . PRO A 1 185 ? -28.320 53.213 -2.353 1.00 19.68 161 PRO A C 1
ATOM 1259 O O . PRO A 1 185 ? -28.971 52.580 -3.209 1.00 19.33 161 PRO A O 1
ATOM 1263 N N . VAL A 1 186 ? -28.845 54.227 -1.663 1.00 19.86 162 VAL A N 1
ATOM 1264 C CA . VAL A 1 186 ? -30.249 54.648 -1.913 1.00 20.09 162 VAL A CA 1
ATOM 1265 C C . VAL A 1 186 ? -30.531 55.053 -3.382 1.00 21.50 162 VAL A C 1
ATOM 1266 O O . VAL A 1 186 ? -31.651 54.900 -3.870 1.00 20.92 162 VAL A O 1
ATOM 1270 N N . ASP A 1 187 ? -29.518 55.559 -4.097 1.00 22.23 163 ASP A N 1
ATOM 1271 C CA . ASP A 1 187 ? -29.732 55.877 -5.516 1.00 23.65 163 ASP A CA 1
ATOM 1272 C C . ASP A 1 187 ? -30.015 54.624 -6.382 1.00 24.22 163 ASP A C 1
ATOM 1273 O O . ASP A 1 187 ? -30.510 54.743 -7.490 1.00 23.47 163 ASP A O 1
ATOM 1278 N N . ALA A 1 188 ? -29.709 53.420 -5.872 1.00 21.67 164 ALA A N 1
ATOM 1279 C CA . ALA A 1 188 ? -30.136 52.178 -6.529 1.00 21.83 164 ALA A CA 1
ATOM 1280 C C . ALA A 1 188 ? -31.681 52.002 -6.448 1.00 21.93 164 ALA A C 1
ATOM 1281 O O . ALA A 1 188 ? -32.306 51.387 -7.334 1.00 23.79 164 ALA A O 1
ATOM 1283 N N . LEU A 1 189 ? -32.291 52.536 -5.397 1.00 23.33 165 LEU A N 1
ATOM 1284 C CA . LEU A 1 189 ? -33.753 52.446 -5.247 1.00 23.36 165 LEU A CA 1
ATOM 1285 C C . LEU A 1 189 ? -34.414 53.486 -6.125 1.00 26.25 165 LEU A C 1
ATOM 1286 O O . LEU A 1 189 ? -35.507 53.259 -6.677 1.00 26.72 165 LEU A O 1
ATOM 1291 N N . THR A 1 190 ? -33.761 54.634 -6.253 1.00 28.13 166 THR A N 1
ATOM 1292 C CA . THR A 1 190 ? -34.247 55.651 -7.170 1.00 30.84 166 THR A CA 1
ATOM 1293 C C . THR A 1 190 ? -34.268 55.039 -8.567 1.00 30.00 166 THR A C 1
ATOM 1294 O O . THR A 1 190 ? -35.240 55.230 -9.297 1.00 29.78 166 THR A O 1
ATOM 1298 N N . LEU A 1 191 ? -33.214 54.300 -8.944 1.00 28.61 167 LEU A N 1
ATOM 1299 C CA . LEU A 1 191 ? -33.153 53.637 -10.248 1.00 28.55 167 LEU A CA 1
ATOM 1300 C C . LEU A 1 191 ? -34.142 52.470 -10.414 1.00 29.88 167 LEU A C 1
ATOM 1301 O O . LEU A 1 191 ? -34.867 52.362 -11.430 1.00 29.89 167 LEU A O 1
ATOM 1306 N N . MET A 1 192 ? -34.163 51.594 -9.424 1.00 28.28 168 MET A N 1
ATOM 1307 C CA . MET A 1 192 ? -34.923 50.355 -9.540 1.00 28.58 168 MET A CA 1
ATOM 1308 C C . MET A 1 192 ? -36.328 50.412 -8.960 1.00 28.49 168 MET A C 1
ATOM 1309 O O . MET A 1 192 ? -37.129 49.548 -9.269 1.00 29.78 168 MET A O 1
ATOM 1314 N N . GLY A 1 193 ? -36.621 51.405 -8.128 1.00 29.04 169 GLY A N 1
ATOM 1315 C CA . GLY A 1 193 ? -37.900 51.483 -7.432 1.00 28.59 169 GLY A CA 1
ATOM 1316 C C . GLY A 1 193 ? -37.668 51.155 -5.960 1.00 28.93 169 GLY A C 1
ATOM 1317 O O . GLY A 1 193 ? -36.814 50.332 -5.621 1.00 26.87 169 GLY A O 1
ATOM 1318 N N . PHE A 1 194 ? -38.424 51.784 -5.070 1.00 27.65 170 PHE A N 1
ATOM 1319 C CA . PHE A 1 194 ? -38.225 51.568 -3.630 1.00 28.69 170 PHE A CA 1
ATOM 1320 C C . PHE A 1 194 ? -38.668 50.201 -3.087 1.00 29.94 170 PHE A C 1
ATOM 1321 O O . PHE A 1 194 ? -38.346 49.844 -1.957 1.00 29.07 170 PHE A O 1
ATOM 1329 N N . ASP A 1 195 ? -39.387 49.447 -3.917 1.00 31.23 171 ASP A N 1
ATOM 1330 C CA . ASP A 1 195 ? -39.809 48.083 -3.584 1.00 33.47 171 ASP A CA 1
ATOM 1331 C C . ASP A 1 195 ? -38.842 47.020 -4.167 1.00 32.26 171 ASP A C 1
ATOM 1332 O O . ASP A 1 195 ? -39.077 45.816 -4.081 1.00 29.73 171 ASP A O 1
ATOM 1337 N N . PHE A 1 196 ? -37.747 47.470 -4.776 1.00 30.35 172 PHE A N 1
ATOM 1338 C CA . PHE A 1 196 ? -36.740 46.542 -5.275 1.00 28.81 172 PHE A CA 1
ATOM 1339 C C . PHE A 1 196 ? -36.326 45.684 -4.078 1.00 27.28 172 PHE A C 1
ATOM 1340 O O . PHE A 1 196 ? -35.979 46.218 -3.015 1.00 26.30 172 PHE A O 1
ATOM 1348 N N . PRO A 1 197 ? -36.370 44.358 -4.228 1.00 27.08 173 PRO A N 1
ATOM 1349 C CA . PRO A 1 197 ? -35.998 43.458 -3.136 1.00 26.47 173 PRO A CA 1
ATOM 1350 C C . PRO A 1 197 ? -34.577 43.660 -2.602 1.00 26.08 173 PRO A C 1
ATOM 1351 O O . PRO A 1 197 ? -33.624 43.780 -3.393 1.00 26.12 173 PRO A O 1
ATOM 1355 N N . LEU A 1 198 ? -34.467 43.707 -1.277 1.00 25.28 174 LEU A N 1
ATOM 1356 C CA . LEU A 1 198 ? -33.182 43.726 -0.587 1.00 25.04 174 LEU A CA 1
ATOM 1357 C C . LEU A 1 198 ? -32.886 42.277 -0.239 1.00 26.69 174 LEU A C 1
ATOM 1358 O O . LEU A 1 198 ? -33.422 41.733 0.751 1.00 27.50 174 LEU A O 1
ATOM 1363 N N . ARG A 1 199 ? -32.032 41.652 -1.046 1.00 25.23 175 ARG A N 1
ATOM 1364 C CA . ARG A 1 199 ? -31.748 40.225 -0.905 1.00 24.13 175 ARG A CA 1
ATOM 1365 C C . ARG A 1 199 ? -30.838 39.938 0.289 1.00 25.24 175 ARG A C 1
ATOM 1366 O O . ARG A 1 199 ? -29.877 40.691 0.530 1.00 22.99 175 ARG A O 1
ATOM 1374 N N . ARG A 1 200 ? -31.135 38.863 1.045 1.00 25.00 176 ARG A N 1
ATOM 1375 C CA A ARG A 1 200 ? -30.276 38.449 2.168 0.50 25.22 176 ARG A CA 1
ATOM 1376 C CA B ARG A 1 200 ? -30.286 38.496 2.173 0.50 24.78 176 ARG A CA 1
ATOM 1377 C C . ARG A 1 200 ? -28.974 37.915 1.648 1.00 25.02 176 ARG A C 1
ATOM 1378 O O . ARG A 1 200 ? -28.948 37.045 0.744 1.00 24.78 176 ARG A O 1
ATOM 1393 N N . CYS A 1 201 ? -27.879 38.414 2.216 1.00 23.68 177 CYS A N 1
ATOM 1394 C CA . CYS A 1 201 ? -26.576 37.990 1.804 1.00 24.64 177 CYS A CA 1
ATOM 1395 C C . CYS A 1 201 ? -26.130 36.872 2.747 1.00 26.79 177 CYS A C 1
ATOM 1396 O O . CYS A 1 201 ? -26.623 36.763 3.852 1.00 28.95 177 CYS A O 1
ATOM 1399 N N . GLY A 1 202 ? -25.189 36.082 2.288 1.00 29.29 178 GLY A N 1
ATOM 1400 C CA . GLY A 1 202 ? -24.571 35.039 3.130 1.00 33.66 178 GLY A CA 1
ATOM 1401 C C . GLY A 1 202 ? -23.896 35.603 4.381 1.00 34.73 178 GLY A C 1
ATOM 1402 O O . GLY A 1 202 ? -23.821 34.937 5.433 1.00 34.55 178 GLY A O 1
ATOM 1403 N N . CYS A 1 203 ? -23.421 36.850 4.297 1.00 33.33 179 CYS A N 1
ATOM 1404 C CA . CYS A 1 203 ? -22.765 37.459 5.439 1.00 30.38 179 CYS A CA 1
ATOM 1405 C C . CYS A 1 203 ? -23.788 37.815 6.504 1.00 30.83 179 CYS A C 1
ATOM 1406 O O . CYS A 1 203 ? -23.434 38.116 7.642 1.00 29.72 179 CYS A O 1
ATOM 1409 N N . GLY A 1 204 ? -25.080 37.795 6.146 1.00 30.71 180 GLY A N 1
ATOM 1410 C CA . GLY A 1 204 ? -26.133 38.103 7.106 1.00 28.85 180 GLY A CA 1
ATOM 1411 C C . GLY A 1 204 ? -26.836 39.428 6.945 1.00 29.52 180 GLY A C 1
ATOM 1412 O O . GLY A 1 204 ? -27.884 39.665 7.554 1.00 30.13 180 GLY A O 1
ATOM 1413 N N . GLN A 1 205 ? -26.261 40.318 6.132 1.00 25.43 181 GLN A N 1
ATOM 1414 C CA . GLN A 1 205 ? -26.854 41.608 5.912 1.00 25.12 181 GLN A CA 1
ATOM 1415 C C . GLN A 1 205 ? -27.888 41.512 4.803 1.00 25.19 181 GLN A C 1
ATOM 1416 O O . GLN A 1 205 ? -27.904 40.542 4.030 1.00 25.78 181 GLN A O 1
ATOM 1422 N N . MET A 1 206 ? -28.739 42.523 4.734 1.00 24.11 182 MET A N 1
ATOM 1423 C CA . MET A 1 206 ? -29.762 42.602 3.733 1.00 25.31 182 MET A CA 1
ATOM 1424 C C . MET A 1 206 ? -29.328 43.633 2.677 1.00 23.66 182 MET A C 1
ATOM 1425 O O . MET A 1 206 ? -29.084 44.763 3.015 1.00 25.12 182 MET A O 1
ATOM 1430 N N . GLY A 1 207 ? -29.225 43.238 1.418 1.00 20.97 183 GLY A N 1
ATOM 1431 C CA . GLY A 1 207 ? -28.970 44.215 0.363 1.00 20.46 183 GLY A CA 1
ATOM 1432 C C . GLY A 1 207 ? -27.538 44.419 -0.098 1.00 19.82 183 GLY A C 1
ATOM 1433 O O . GLY A 1 207 ? -27.283 45.381 -0.801 1.00 19.70 183 GLY A O 1
ATOM 1434 N N . CYS A 1 208 ? -26.619 43.521 0.286 1.00 18.57 184 CYS A N 1
ATOM 1435 C CA . CYS A 1 208 ? -25.229 43.578 -0.169 1.00 18.91 184 CYS A CA 1
ATOM 1436 C C . CYS A 1 208 ? -25.247 43.521 -1.674 1.00 19.92 184 CYS A C 1
ATOM 1437 O O . CYS A 1 208 ? -26.029 42.762 -2.277 1.00 18.21 184 CYS A O 1
ATOM 1440 N N . ILE A 1 209 ? -24.378 44.315 -2.288 1.00 17.45 185 ILE A N 1
ATOM 1441 C CA . ILE A 1 209 ? -24.358 44.362 -3.752 1.00 17.87 185 ILE A CA 1
ATOM 1442 C C . ILE A 1 209 ? -23.906 43.050 -4.417 1.00 17.93 185 ILE A C 1
ATOM 1443 O O . ILE A 1 209 ? -24.197 42.815 -5.577 1.00 19.35 185 ILE A O 1
ATOM 1448 N N . GLU A 1 210 ? -23.204 42.203 -3.689 1.00 18.73 186 GLU A N 1
ATOM 1449 C CA . GLU A 1 210 ? -22.763 40.945 -4.266 1.00 20.69 186 GLU A CA 1
ATOM 1450 C C . GLU A 1 210 ? -23.934 40.170 -4.914 1.00 21.68 186 GLU A C 1
ATOM 1451 O O . GLU A 1 210 ? -23.765 39.532 -5.960 1.00 21.47 186 GLU A O 1
ATOM 1457 N N . ASN A 1 211 ? -25.109 40.233 -4.296 1.00 20.18 187 ASN A N 1
ATOM 1458 C CA . ASN A 1 211 ? -26.237 39.436 -4.780 1.00 21.95 187 ASN A CA 1
ATOM 1459 C C . ASN A 1 211 ? -27.022 40.020 -5.929 1.00 21.79 187 ASN A C 1
ATOM 1460 O O . ASN A 1 211 ? -28.050 39.483 -6.326 1.00 19.78 187 ASN A O 1
ATOM 1465 N N . TYR A 1 212 ? -26.491 41.120 -6.482 1.00 18.94 188 TYR A N 1
ATOM 1466 C CA . TYR A 1 212 ? -27.073 41.708 -7.679 1.00 20.81 188 TYR A CA 1
ATOM 1467 C C . TYR A 1 212 ? -26.035 41.757 -8.805 1.00 20.70 188 TYR A C 1
ATOM 1468 O O . TYR A 1 212 ? -26.370 41.687 -9.983 1.00 21.95 188 TYR A O 1
ATOM 1477 N N . LEU A 1 213 ? -24.767 41.871 -8.435 1.00 20.43 189 LEU A N 1
ATOM 1478 C CA . LEU A 1 213 ? -23.738 42.085 -9.424 1.00 20.09 189 LEU A CA 1
ATOM 1479 C C . LEU A 1 213 ? -22.904 40.886 -9.787 1.00 20.35 189 LEU A C 1
ATOM 1480 O O . LEU A 1 213 ? -22.194 40.924 -10.799 1.00 21.83 189 LEU A O 1
ATOM 1485 N N . SER A 1 214 ? -22.957 39.836 -8.965 1.00 19.65 190 SER A N 1
ATOM 1486 C CA . SER A 1 214 ? -22.265 38.586 -9.287 1.00 20.50 190 SER A CA 1
ATOM 1487 C C . SER A 1 214 ? -22.986 37.909 -10.502 1.00 21.96 190 SER A C 1
ATOM 1488 O O . SER A 1 214 ? -24.040 38.387 -10.967 1.00 21.95 190 SER A O 1
ATOM 1491 N N . GLY A 1 215 ? -22.403 36.812 -10.988 1.00 22.45 191 GLY A N 1
ATOM 1492 C CA . GLY A 1 215 ? -22.988 36.037 -12.099 1.00 23.78 191 GLY A CA 1
ATOM 1493 C C . GLY A 1 215 ? -24.371 35.565 -11.689 1.00 23.32 191 GLY A C 1
ATOM 1494 O O . GLY A 1 215 ? -25.320 35.621 -12.472 1.00 25.08 191 GLY A O 1
ATOM 1495 N N . ARG A 1 216 ? -24.507 35.111 -10.454 1.00 22.91 192 ARG A N 1
ATOM 1496 C CA . ARG A 1 216 ? -25.823 34.695 -9.966 1.00 24.91 192 ARG A CA 1
ATOM 1497 C C . ARG A 1 216 ? -26.767 35.878 -9.809 1.00 24.22 192 ARG A C 1
ATOM 1498 O O . ARG A 1 216 ? -27.971 35.760 -10.085 1.00 23.59 192 ARG A O 1
ATOM 1506 N N . GLY A 1 217 ? -26.238 37.020 -9.366 1.00 21.79 193 GLY A N 1
ATOM 1507 C CA . GLY A 1 217 ? -27.056 38.251 -9.245 1.00 19.75 193 GLY A CA 1
ATOM 1508 C C . GLY A 1 217 ? -27.579 38.709 -10.601 1.00 21.46 193 GLY A C 1
ATOM 1509 O O . GLY A 1 217 ? -28.739 39.128 -10.724 1.00 20.53 193 GLY A O 1
ATOM 1510 N N . PHE A 1 218 ? -26.714 38.629 -11.609 1.00 21.49 194 PHE A N 1
ATOM 1511 C CA . PHE A 1 218 ? -27.029 38.991 -13.016 1.00 23.71 194 PHE A CA 1
ATOM 1512 C C . PHE A 1 218 ? -28.240 38.109 -13.417 1.00 24.37 194 PHE A C 1
ATOM 1513 O O . PHE A 1 218 ? -29.255 38.614 -13.901 1.00 26.04 194 PHE A O 1
ATOM 1521 N N . ALA A 1 219 ? -28.139 36.803 -13.186 1.00 25.67 195 ALA A N 1
ATOM 1522 C CA . ALA A 1 219 ? -29.257 35.858 -13.496 1.00 25.72 195 ALA A CA 1
ATOM 1523 C C . ALA A 1 219 ? -30.523 36.137 -12.676 1.00 26.89 195 ALA A C 1
ATOM 1524 O O . ALA A 1 219 ? -31.658 36.074 -13.201 1.00 27.59 195 ALA A O 1
ATOM 1526 N N . TRP A 1 220 ? -30.355 36.453 -11.399 1.00 24.79 196 TRP A N 1
ATOM 1527 C CA . TRP A 1 220 ? -31.502 36.779 -10.553 1.00 25.71 196 TRP A CA 1
ATOM 1528 C C . TRP A 1 220 ? -32.263 37.982 -11.078 1.00 25.39 196 TRP A C 1
ATOM 1529 O O . TRP A 1 220 ? -33.516 37.994 -11.128 1.00 24.05 196 TRP A O 1
ATOM 1540 N N . LEU A 1 221 ? -31.524 39.026 -11.472 1.00 25.42 197 LEU A N 1
ATOM 1541 C CA . LEU A 1 221 ? -32.145 40.252 -11.961 1.00 26.05 197 LEU A CA 1
ATOM 1542 C C . LEU A 1 221 ? -32.977 39.984 -13.234 1.00 27.66 197 LEU A C 1
ATOM 1543 O O . LEU A 1 221 ? -34.017 40.608 -13.440 1.00 29.16 197 LEU A O 1
ATOM 1548 N N . TYR A 1 222 ? -32.508 39.063 -14.067 1.00 28.60 198 TYR A N 1
ATOM 1549 C CA . TYR A 1 222 ? -33.248 38.693 -15.267 1.00 29.83 198 TYR A CA 1
ATOM 1550 C C . TYR A 1 222 ? -34.570 38.038 -14.838 1.00 31.08 198 TYR A C 1
ATOM 1551 O O . TYR A 1 222 ? -35.669 38.437 -15.261 1.00 30.59 198 TYR A O 1
ATOM 1560 N N . GLN A 1 223 ? -34.463 37.034 -13.984 1.00 31.88 199 GLN A N 1
ATOM 1561 C CA . GLN A 1 223 ? -35.644 36.340 -13.509 1.00 33.26 199 GLN A CA 1
ATOM 1562 C C . GLN A 1 223 ? -36.633 37.279 -12.827 1.00 32.85 199 GLN A C 1
ATOM 1563 O O . GLN A 1 223 ? -37.849 37.139 -12.999 1.00 31.35 199 GLN A O 1
ATOM 1569 N N . HIS A 1 224 ? -36.116 38.232 -12.047 1.00 30.93 200 HIS A N 1
ATOM 1570 C CA . HIS A 1 224 ? -36.948 39.195 -11.344 1.00 31.32 200 HIS A CA 1
ATOM 1571 C C . HIS A 1 224 ? -37.878 39.957 -12.281 1.00 32.58 200 HIS A C 1
ATOM 1572 O O . HIS A 1 224 ? -39.024 40.234 -11.917 1.00 31.37 200 HIS A O 1
ATOM 1579 N N . TYR A 1 225 ? -37.377 40.302 -13.472 1.00 33.46 201 TYR A N 1
ATOM 1580 C CA . TYR A 1 225 ? -38.160 41.052 -14.450 1.00 36.24 201 TYR A CA 1
ATOM 1581 C C . TYR A 1 225 ? -38.907 40.194 -15.437 1.00 38.06 201 TYR A C 1
ATOM 1582 O O . TYR A 1 225 ? -39.999 40.569 -15.866 1.00 38.29 201 TYR A O 1
ATOM 1591 N N . TYR A 1 226 ? -38.340 39.051 -15.799 1.00 39.71 202 TYR A N 1
ATOM 1592 C CA . TYR A 1 226 ? -38.948 38.248 -16.860 1.00 42.03 202 TYR A CA 1
ATOM 1593 C C . TYR A 1 226 ? -39.525 36.906 -16.517 1.00 43.68 202 TYR A C 1
ATOM 1594 O O . TYR A 1 226 ? -40.044 36.201 -17.401 1.00 43.69 202 TYR A O 1
ATOM 1603 N N . ASP A 1 227 ? -39.443 36.543 -15.246 1.00 44.65 203 ASP A N 1
ATOM 1604 C CA . ASP A 1 227 ? -39.975 35.269 -14.779 1.00 46.48 203 ASP A CA 1
ATOM 1605 C C . ASP A 1 227 ? -39.534 34.024 -15.590 1.00 47.21 203 ASP A C 1
ATOM 1606 O O . ASP A 1 227 ? -40.344 33.129 -15.841 1.00 48.14 203 ASP A O 1
ATOM 1611 N N . GLN A 1 228 ? -38.260 33.979 -15.989 1.00 47.73 204 GLN A N 1
ATOM 1612 C CA . GLN A 1 228 ? -37.641 32.821 -16.667 1.00 48.53 204 GLN A CA 1
ATOM 1613 C C . GLN A 1 228 ? -36.313 32.596 -15.947 1.00 48.68 204 GLN A C 1
ATOM 1614 O O . GLN A 1 228 ? -35.582 33.567 -15.696 1.00 48.76 204 GLN A O 1
ATOM 1620 N N . SER A 1 229 ? -35.998 31.340 -15.636 1.00 47.74 205 SER A N 1
ATOM 1621 C CA . SER A 1 229 ? -34.818 30.975 -14.850 1.00 48.15 205 SER A CA 1
ATOM 1622 C C . SER A 1 229 ? -33.477 30.782 -15.590 1.00 47.89 205 SER A C 1
ATOM 1623 O O . SER A 1 229 ? -32.716 29.868 -15.264 1.00 48.47 205 SER A O 1
ATOM 1626 N N . LEU A 1 230 ? -33.174 31.638 -16.558 1.00 46.38 206 LEU A N 1
ATOM 1627 C CA . LEU A 1 230 ? -31.932 31.516 -17.322 1.00 45.28 206 LEU A CA 1
ATOM 1628 C C . LEU A 1 230 ? -30.685 31.916 -16.540 1.00 44.85 206 LEU A C 1
ATOM 1629 O O . LEU A 1 230 ? -30.736 32.846 -15.736 1.00 44.52 206 LEU A O 1
ATOM 1634 N N . GLN A 1 231 ? -29.579 31.211 -16.777 1.00 43.63 207 GLN A N 1
ATOM 1635 C CA . GLN A 1 231 ? -28.282 31.554 -16.186 1.00 43.21 207 GLN A CA 1
ATOM 1636 C C . GLN A 1 231 ? -27.537 32.575 -17.078 1.00 41.91 207 GLN A C 1
ATOM 1637 O O . GLN A 1 231 ? -27.920 32.787 -18.240 1.00 39.66 207 GLN A O 1
ATOM 1643 N N . ALA A 1 232 ? -26.488 33.212 -16.542 1.00 40.52 208 ALA A N 1
ATOM 1644 C CA . ALA A 1 232 ? -25.755 34.248 -17.300 1.00 40.06 208 ALA A CA 1
ATOM 1645 C C . ALA A 1 232 ? -25.367 33.905 -18.747 1.00 39.58 208 ALA A C 1
ATOM 1646 O O . ALA A 1 232 ? -25.643 34.701 -19.640 1.00 40.05 208 ALA A O 1
ATOM 1648 N N . PRO A 1 233 ? -24.734 32.730 -18.995 1.00 40.20 209 PRO A N 1
ATOM 1649 C CA . PRO A 1 233 ? -24.356 32.384 -20.382 1.00 40.62 209 PRO A CA 1
ATOM 1650 C C . PRO A 1 233 ? -25.527 32.429 -21.377 1.00 40.24 209 PRO A C 1
ATOM 1651 O O . PRO A 1 233 ? -25.391 32.899 -22.521 1.00 40.20 209 PRO A O 1
ATOM 1655 N N . GLU A 1 234 ? -26.671 31.942 -20.922 1.00 39.91 210 GLU A N 1
ATOM 1656 C CA . GLU A 1 234 ? -27.879 31.907 -21.719 1.00 40.44 210 GLU A CA 1
ATOM 1657 C C . GLU A 1 234 ? -28.416 33.299 -22.050 1.00 39.33 210 GLU A C 1
ATOM 1658 O O . GLU A 1 234 ? -28.854 33.570 -23.176 1.00 37.87 210 GLU A O 1
ATOM 1664 N N . ILE A 1 235 ? -28.381 34.190 -21.061 1.00 37.12 211 ILE A N 1
ATOM 1665 C CA . ILE A 1 235 ? -28.847 35.545 -21.258 1.00 35.73 211 ILE A CA 1
ATOM 1666 C C . ILE A 1 235 ? -27.889 36.254 -22.196 1.00 35.85 211 ILE A C 1
ATOM 1667 O O . ILE A 1 235 ? -28.306 37.013 -23.082 1.00 35.89 211 ILE A O 1
ATOM 1672 N N . ILE A 1 236 ? -26.598 36.001 -22.005 1.00 35.98 212 ILE A N 1
ATOM 1673 C CA . ILE A 1 236 ? -25.585 36.631 -22.846 1.00 36.84 212 ILE A CA 1
ATOM 1674 C C . ILE A 1 236 ? -25.757 36.174 -24.307 1.00 38.20 212 ILE A C 1
ATOM 1675 O O . ILE A 1 236 ? -25.685 36.997 -25.235 1.00 38.11 212 ILE A O 1
ATOM 1680 N N . ALA A 1 237 ? -25.988 34.872 -24.485 1.00 39.78 213 ALA A N 1
ATOM 1681 C CA . ALA A 1 237 ? -26.250 34.290 -25.812 1.00 41.11 213 ALA A CA 1
ATOM 1682 C C . ALA A 1 237 ? -27.414 35.017 -26.507 1.00 41.47 213 ALA A C 1
ATOM 1683 O O . ALA A 1 237 ? -27.310 35.373 -27.682 1.00 42.66 213 ALA A O 1
ATOM 1685 N N . LEU A 1 238 ? -28.505 35.246 -25.776 1.00 41.48 214 LEU A N 1
ATOM 1686 C CA . LEU A 1 238 ? -29.663 35.961 -26.295 1.00 41.45 214 LEU A CA 1
ATOM 1687 C C . LEU A 1 238 ? -29.343 37.407 -26.645 1.00 42.04 214 LEU A C 1
ATOM 1688 O O . LEU A 1 238 ? -29.843 37.948 -27.638 1.00 41.10 214 LEU A O 1
ATOM 1693 N N . TRP A 1 239 ? -28.509 38.037 -25.816 1.00 41.38 215 TRP A N 1
ATOM 1694 C CA . TRP A 1 239 ? -28.099 39.419 -26.030 1.00 41.09 215 TRP A CA 1
ATOM 1695 C C . TRP A 1 239 ? -27.368 39.527 -27.381 1.00 42.04 215 TRP A C 1
ATOM 1696 O O . TRP A 1 239 ? -27.660 40.412 -28.199 1.00 41.96 215 TRP A O 1
ATOM 1707 N N . GLU A 1 240 ? -26.420 38.620 -27.591 1.00 44.00 216 GLU A N 1
ATOM 1708 C CA . GLU A 1 240 ? -25.645 38.564 -28.835 1.00 47.03 216 GLU A CA 1
ATOM 1709 C C . GLU A 1 240 ? -26.516 38.336 -30.066 1.00 48.03 216 GLU A C 1
ATOM 1710 O O . GLU A 1 240 ? -26.192 38.842 -31.148 1.00 48.89 216 GLU A O 1
ATOM 1716 N N . GLN A 1 241 ? -27.613 37.586 -29.900 1.00 48.26 217 GLN A N 1
ATOM 1717 C CA A GLN A 1 241 ? -28.559 37.319 -30.980 0.50 48.66 217 GLN A CA 1
ATOM 1718 C CA B GLN A 1 241 ? -28.526 3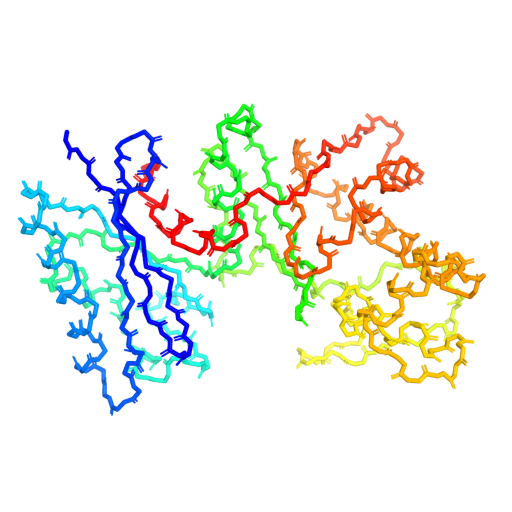7.351 -31.020 0.50 48.74 217 GLN A CA 1
ATOM 1719 C C . GLN A 1 241 ? -29.538 38.497 -31.121 1.00 48.74 217 GLN A C 1
ATOM 1720 O O . GLN A 1 241 ? -30.447 38.474 -31.952 1.00 49.34 217 GLN A O 1
ATOM 1731 N N . GLY A 1 242 ? -29.366 39.519 -30.288 1.00 47.82 218 GLY A N 1
ATOM 1732 C CA . GLY A 1 242 ? -30.231 40.695 -30.337 1.00 47.02 218 GLY A CA 1
ATOM 1733 C C . GLY A 1 242 ? -31.573 40.653 -29.635 1.00 47.09 218 GLY A C 1
ATOM 1734 O O . GLY A 1 242 ? -32.424 41.486 -29.920 1.00 47.21 218 GLY A O 1
ATOM 1735 N N . ASP A 1 243 ? -31.780 39.703 -28.721 1.00 46.95 219 ASP A N 1
ATOM 1736 C CA . ASP A 1 243 ? -33.053 39.622 -27.987 1.00 47.00 219 ASP A CA 1
ATOM 1737 C C . ASP A 1 243 ? -33.391 40.899 -27.202 1.00 46.85 219 ASP A C 1
ATOM 1738 O O . ASP A 1 243 ? -32.567 41.410 -26.441 1.00 47.11 219 ASP A O 1
ATOM 1743 N N . GLU A 1 244 ? -34.604 41.407 -27.388 1.00 45.71 220 GLU A N 1
ATOM 1744 C CA . GLU A 1 244 ? -35.045 42.642 -26.745 1.00 46.15 220 GLU A CA 1
ATOM 1745 C C . GLU A 1 244 ? -35.057 42.628 -25.185 1.00 44.29 220 GLU A C 1
ATOM 1746 O O . GLU A 1 244 ? -34.721 43.633 -24.540 1.00 43.49 220 GLU A O 1
ATOM 1752 N N . GLN A 1 245 ? -35.444 41.502 -24.598 1.00 42.46 221 GLN A N 1
ATOM 1753 C CA . GLN A 1 245 ? -35.456 41.347 -23.131 1.00 40.97 221 GLN A CA 1
ATOM 1754 C C . GLN A 1 245 ? -34.028 41.321 -22.573 1.00 38.84 221 GLN A C 1
ATOM 1755 O O . GLN A 1 245 ? -33.728 41.957 -21.546 1.00 37.75 221 GLN A O 1
ATOM 1761 N N . ALA A 1 246 ? -33.171 40.576 -23.261 1.00 35.61 222 ALA A N 1
ATOM 1762 C CA . ALA A 1 246 ? -31.784 40.426 -22.883 1.00 34.15 222 ALA A CA 1
ATOM 1763 C C . ALA A 1 246 ? -31.136 41.811 -22.920 1.00 34.12 222 ALA A C 1
ATOM 1764 O O . ALA A 1 246 ? -30.354 42.151 -22.018 1.00 33.23 222 ALA A O 1
ATOM 1766 N N . HIS A 1 247 ? -31.467 42.594 -23.954 1.00 31.58 223 HIS A N 1
ATOM 1767 C CA . HIS A 1 247 ? -30.967 43.943 -24.074 1.00 33.66 223 HIS A CA 1
ATOM 1768 C C . HIS A 1 247 ? -31.459 44.868 -22.981 1.00 32.71 223 HIS A C 1
ATOM 1769 O O . HIS A 1 247 ? -30.689 45.678 -22.454 1.00 32.44 223 HIS A O 1
ATOM 1776 N N . ALA A 1 248 ? -32.734 44.749 -22.637 1.00 31.21 224 ALA A N 1
ATOM 1777 C CA . ALA A 1 248 ? -33.306 45.547 -21.574 1.00 30.70 224 ALA A CA 1
ATOM 1778 C C . ALA A 1 248 ? -32.690 45.124 -20.219 1.00 29.13 224 ALA A C 1
ATOM 1779 O O . ALA A 1 248 ? -32.463 45.978 -19.342 1.00 29.29 224 ALA A O 1
ATOM 1781 N N . HIS A 1 249 ? -32.426 43.828 -20.068 1.00 27.36 225 HIS A N 1
ATOM 1782 C CA . HIS A 1 249 ? -31.810 43.289 -18.855 1.00 26.77 225 HIS A CA 1
ATOM 1783 C C . HIS A 1 249 ? -30.389 43.860 -18.680 1.00 27.00 225 HIS A C 1
ATOM 1784 O O . HIS A 1 249 ? -30.030 44.349 -17.604 1.00 25.50 225 HIS A O 1
ATOM 1791 N N . VAL A 1 250 ? -29.605 43.796 -19.752 1.00 25.71 226 VAL A N 1
ATOM 1792 C CA . VAL A 1 250 ? -28.218 44.263 -19.701 1.00 27.24 226 VAL A CA 1
ATOM 1793 C C . VAL A 1 250 ? -28.133 45.779 -19.418 1.00 27.72 226 VAL A C 1
ATOM 1794 O O . VAL A 1 250 ? -27.229 46.257 -18.690 1.00 26.42 226 VAL A O 1
ATOM 1798 N N . GLU A 1 251 ? -29.065 46.541 -19.971 1.00 26.82 227 GLU A N 1
ATOM 1799 C CA . GLU A 1 251 ? -29.102 47.965 -19.689 1.00 28.24 227 GLU A CA 1
ATOM 1800 C C . GLU A 1 251 ? -29.348 48.233 -18.202 1.00 27.30 227 GLU A C 1
ATOM 1801 O O . GLU A 1 251 ? -28.695 49.107 -17.621 1.00 26.28 227 GLU A O 1
ATOM 1807 N N . ARG A 1 252 ? -30.273 47.493 -17.592 1.00 25.42 228 ARG A N 1
ATOM 1808 C CA . ARG A 1 252 ? -30.543 47.637 -16.151 1.00 26.20 228 ARG A CA 1
ATOM 1809 C C . ARG A 1 252 ? -29.334 47.220 -15.315 1.00 23.54 228 ARG A C 1
ATOM 1810 O O . ARG A 1 252 ? -28.999 47.911 -14.350 1.00 23.07 228 ARG A O 1
ATOM 1818 N N . TYR A 1 253 ? -28.720 46.098 -15.686 1.00 23.46 229 TYR A N 1
ATOM 1819 C CA . TYR A 1 253 ? -27.541 45.567 -14.970 1.00 22.89 229 TYR A CA 1
ATOM 1820 C C . TYR A 1 253 ? -26.428 46.603 -14.995 1.00 22.44 229 TYR A C 1
ATOM 1821 O O . TYR A 1 253 ? -25.832 46.919 -13.948 1.00 20.50 229 TYR A O 1
ATOM 1830 N N . LEU A 1 254 ? -26.139 47.133 -16.193 1.00 18.86 230 LEU A N 1
ATOM 1831 C CA . LEU A 1 254 ? -25.084 48.120 -16.327 1.00 20.26 230 LEU A CA 1
ATOM 1832 C C . LEU A 1 254 ? -25.422 49.388 -15.542 1.00 19.96 230 LEU A C 1
ATOM 1833 O O . LEU A 1 254 ? -24.543 49.999 -14.931 1.00 20.04 230 LEU A O 1
ATOM 1838 N N . ASP A 1 255 ? -26.694 49.791 -15.544 1.00 19.85 231 ASP A N 1
ATOM 1839 C CA . ASP A 1 255 ? -27.070 50.963 -14.775 1.00 19.64 231 ASP A CA 1
ATOM 1840 C C . ASP A 1 255 ? -26.895 50.737 -13.275 1.00 19.21 231 ASP A C 1
ATOM 1841 O O . ASP A 1 255 ? -26.466 51.643 -12.544 1.00 18.59 231 ASP A O 1
ATOM 1846 N N . LEU A 1 256 ? -27.236 49.549 -12.816 1.00 18.71 232 LEU A N 1
ATOM 1847 C CA . LEU A 1 256 ? -27.092 49.233 -11.389 1.00 18.84 232 LEU A CA 1
ATOM 1848 C C . LEU A 1 256 ? -25.607 49.138 -11.011 1.00 18.15 232 LEU A C 1
ATOM 1849 O O . LEU A 1 256 ? -25.195 49.595 -9.938 1.00 19.15 232 LEU A O 1
ATOM 1854 N N . LEU A 1 257 ? -24.806 48.540 -11.880 1.00 17.31 233 LEU A N 1
ATOM 1855 C CA . LEU A 1 257 ? -23.348 48.462 -11.638 1.00 18.28 233 LEU A CA 1
ATOM 1856 C C . LEU A 1 257 ? -22.755 49.873 -11.510 1.00 18.49 233 LEU A C 1
ATOM 1857 O O . LEU A 1 257 ? -21.934 50.157 -10.606 1.00 18.18 233 LEU A O 1
ATOM 1862 N N . ALA A 1 258 ? -23.184 50.768 -12.405 1.00 18.54 234 ALA A N 1
ATOM 1863 C CA . ALA A 1 258 ? -22.690 52.146 -12.416 1.00 18.89 234 ALA A CA 1
ATOM 1864 C C . ALA A 1 258 ? -23.054 52.873 -11.145 1.00 19.23 234 ALA A C 1
ATOM 1865 O O . ALA A 1 258 ? -22.228 53.574 -10.586 1.00 19.95 234 ALA A O 1
ATOM 1867 N N . VAL A 1 259 ? -24.289 52.731 -10.690 1.00 18.16 235 VAL A N 1
ATOM 1868 C CA A VAL A 1 259 ? -24.746 53.419 -9.465 0.50 20.20 235 VAL A CA 1
ATOM 1869 C CA B VAL A 1 259 ? -24.702 53.461 -9.497 0.50 18.23 235 VAL A CA 1
ATOM 1870 C C . VAL A 1 259 ? -23.944 52.961 -8.251 1.00 18.45 235 VAL A C 1
ATOM 1871 O O . VAL A 1 259 ? -23.511 53.772 -7.403 1.00 18.49 235 VAL A O 1
ATOM 1878 N N . CYS A 1 260 ? -23.757 51.649 -8.153 1.00 18.14 236 CYS A N 1
ATOM 1879 C CA . CYS A 1 260 ? -22.982 51.080 -7.026 1.00 18.77 236 CYS A CA 1
ATOM 1880 C C . CYS A 1 260 ? -21.530 51.581 -7.093 1.00 18.09 236 CYS A C 1
ATOM 1881 O O . CYS A 1 260 ? -20.945 52.001 -6.064 1.00 17.12 236 CYS A O 1
ATOM 1884 N N . LEU A 1 261 ? -20.954 51.558 -8.293 1.00 17.74 237 LEU A N 1
ATOM 1885 C CA . LEU A 1 261 ? -19.539 51.987 -8.482 1.00 19.02 237 LEU A CA 1
ATOM 1886 C C . LEU A 1 261 ? -19.392 53.481 -8.191 1.00 19.72 237 LEU A C 1
ATOM 1887 O O . LEU A 1 261 ? -18.372 53.924 -7.665 1.00 20.55 237 LEU A O 1
ATOM 1892 N N . GLY A 1 262 ? -20.406 54.274 -8.525 1.00 20.02 238 GLY A N 1
ATOM 1893 C CA . GLY A 1 262 ? -20.333 55.720 -8.221 1.00 20.72 238 GLY A CA 1
ATOM 1894 C C . GLY A 1 262 ? -19.986 55.960 -6.763 1.00 20.02 238 GLY A C 1
ATOM 1895 O O . GLY A 1 262 ? -19.144 56.799 -6.429 1.00 19.51 238 GLY A O 1
ATOM 1896 N N . ASN A 1 263 ? -20.637 55.221 -5.888 1.00 20.43 239 ASN A N 1
ATOM 1897 C CA . ASN A 1 263 ? -20.372 55.352 -4.452 1.00 20.55 239 ASN A CA 1
ATOM 1898 C C . ASN A 1 263 ? -18.992 54.883 -4.061 1.00 19.78 239 ASN A C 1
ATOM 1899 O O . ASN A 1 263 ? -18.290 55.580 -3.331 1.00 20.32 239 ASN A O 1
ATOM 1904 N N . ILE A 1 264 ? -18.591 53.723 -4.580 1.00 16.63 240 ILE A N 1
ATOM 1905 C CA . ILE A 1 264 ? -17.242 53.219 -4.285 1.00 15.95 240 ILE A CA 1
ATOM 1906 C C . ILE A 1 264 ? -16.157 54.169 -4.802 1.00 16.15 240 ILE A C 1
ATOM 1907 O O . ILE A 1 264 ? -15.209 54.518 -4.085 1.00 15.76 240 ILE A O 1
ATOM 1912 N N . LEU A 1 265 ? -16.288 54.580 -6.066 1.00 16.52 241 LEU A N 1
ATOM 1913 C CA . LEU A 1 265 ? -15.263 55.440 -6.678 1.00 16.11 241 LEU A CA 1
ATOM 1914 C C . LEU A 1 265 ? -15.144 56.813 -6.002 1.00 15.99 241 LEU A C 1
ATOM 1915 O O . LEU A 1 265 ? -14.069 57.406 -5.986 1.00 17.38 241 LEU A O 1
ATOM 1920 N N . THR A 1 266 ? -16.240 57.319 -5.448 1.00 15.81 242 THR A N 1
ATOM 1921 C CA . THR A 1 266 ? -16.201 58.610 -4.739 1.00 17.30 242 THR A CA 1
ATOM 1922 C C . THR A 1 266 ? -15.352 58.510 -3.475 1.00 18.77 242 THR A C 1
ATOM 1923 O O . THR A 1 266 ? -14.744 59.494 -3.043 1.00 19.04 242 THR A O 1
ATOM 1927 N N . ILE A 1 267 ? -15.289 57.330 -2.860 1.00 17.49 243 ILE A N 1
ATOM 1928 C CA . ILE A 1 267 ? -14.419 57.248 -1.715 1.00 19.42 243 ILE A CA 1
ATOM 1929 C C . ILE A 1 267 ? -13.012 56.730 -2.002 1.00 18.46 243 ILE A C 1
ATOM 1930 O O . ILE A 1 267 ? -12.062 57.108 -1.304 1.00 18.60 243 ILE A O 1
ATOM 1935 N N . VAL A 1 268 ? -12.877 55.895 -3.030 1.00 16.87 244 VAL A N 1
ATOM 1936 C CA . VAL A 1 268 ? -11.558 55.329 -3.381 1.00 16.32 244 VAL A CA 1
ATOM 1937 C C . VAL A 1 268 ? -10.767 56.190 -4.419 1.00 17.62 244 VAL A C 1
ATOM 1938 O O . VAL A 1 268 ? -9.542 56.394 -4.276 1.00 17.19 244 VAL A O 1
ATOM 1942 N N . ASP A 1 269 ? -11.462 56.667 -5.446 1.00 14.81 245 ASP A N 1
ATOM 1943 C CA . ASP A 1 269 ? -10.855 57.502 -6.544 1.00 15.75 245 ASP A CA 1
ATOM 1944 C C . ASP A 1 269 ? -9.636 56.830 -7.227 1.00 16.25 245 ASP A C 1
ATOM 1945 O O . ASP A 1 269 ? -8.566 57.459 -7.348 1.00 16.42 245 ASP A O 1
ATOM 1950 N N . PRO A 1 270 ? -9.787 55.577 -7.709 1.00 16.56 246 PRO A N 1
ATOM 1951 C CA . PRO A 1 270 ? -8.616 54.905 -8.262 1.00 16.80 246 PRO A CA 1
ATOM 1952 C C . PRO A 1 270 ? -8.275 55.464 -9.648 1.00 16.60 246 PRO A C 1
ATOM 1953 O O . PRO A 1 270 ? -9.145 56.001 -10.372 1.00 16.28 246 PRO A O 1
ATOM 1957 N N . ASP A 1 271 ? -7.016 55.339 -10.024 1.00 17.75 247 ASP A N 1
ATOM 1958 C CA . ASP A 1 271 ? -6.601 55.743 -11.371 1.00 19.19 247 ASP A CA 1
ATOM 1959 C C . ASP A 1 271 ? -7.112 54.749 -12.375 1.00 18.03 247 ASP A C 1
ATOM 1960 O O . ASP A 1 271 ? -7.431 55.113 -13.507 1.00 18.28 247 ASP A O 1
ATOM 1965 N N . LEU A 1 272 ? -7.174 53.485 -11.979 1.00 18.46 248 LEU A N 1
ATOM 1966 C CA . LEU A 1 272 ? -7.594 52.415 -12.871 1.00 16.82 248 LEU A CA 1
ATOM 1967 C C . LEU A 1 272 ? -8.538 51.446 -12.181 1.00 18.95 248 LEU A C 1
ATOM 1968 O O . LEU A 1 272 ? -8.287 51.046 -11.027 1.00 18.28 248 LEU A O 1
ATOM 1973 N N . LEU A 1 273 ? -9.612 51.076 -12.881 1.00 18.06 249 LEU A N 1
ATOM 1974 C CA . LEU A 1 273 ? -10.526 50.051 -12.405 1.00 17.44 249 LEU A CA 1
ATOM 1975 C C . LEU A 1 273 ? -10.391 48.879 -13.373 1.00 17.67 249 LEU A C 1
ATOM 1976 O O . LEU A 1 273 ? -10.724 49.034 -14.542 1.00 18.57 249 LEU A O 1
ATOM 1981 N N . VAL A 1 274 ? -9.906 47.740 -12.885 1.00 17.72 250 VAL A N 1
ATOM 1982 C CA A VAL A 1 274 ? -9.772 46.528 -13.703 0.50 17.28 250 VAL A CA 1
ATOM 1983 C CA B VAL A 1 274 ? -9.792 46.545 -13.723 0.50 19.17 250 VAL A CA 1
ATOM 1984 C C . VAL A 1 274 ? -10.837 45.541 -13.249 1.00 19.96 250 VAL A C 1
ATOM 1985 O O . VAL A 1 274 ? -10.909 45.177 -12.054 1.00 19.57 250 VAL A O 1
ATOM 1992 N N . ILE A 1 275 ? -11.659 45.102 -14.183 1.00 19.47 251 ILE A N 1
ATOM 1993 C CA . ILE A 1 275 ? -12.727 44.188 -13.851 1.00 19.48 251 ILE A CA 1
ATOM 1994 C C . ILE A 1 275 ? -12.456 42.751 -14.331 1.00 20.66 251 ILE A C 1
ATOM 1995 O O . ILE A 1 275 ? -12.280 42.521 -15.545 1.00 18.78 251 ILE A O 1
ATOM 2000 N N . GLY A 1 276 ? -12.452 41.808 -13.381 1.00 20.48 252 GLY A N 1
ATOM 2001 C CA . GLY A 1 276 ? -12.174 40.389 -13.666 1.00 20.85 252 GLY A CA 1
ATOM 2002 C C . GLY A 1 276 ? -13.359 39.518 -13.301 1.00 22.68 252 GLY A C 1
ATOM 2003 O O . GLY A 1 276 ? -14.468 40.020 -13.071 1.00 21.39 252 GLY A O 1
ATOM 2004 N N . GLY A 1 277 ? -13.134 38.206 -13.240 1.00 22.76 253 GLY A N 1
ATOM 2005 C CA . GLY A 1 277 ? -14.192 37.256 -12.922 1.00 23.92 253 GLY A CA 1
ATOM 2006 C C . GLY A 1 277 ? -14.949 36.865 -14.186 1.00 24.56 253 GLY A C 1
ATOM 2007 O O . GLY A 1 277 ? -14.842 37.517 -15.242 1.00 22.25 253 GLY A O 1
ATOM 2008 N N . GLY A 1 278 ? -15.726 35.796 -14.071 1.00 25.84 254 GLY A N 1
ATOM 2009 C CA . GLY A 1 278 ? -16.514 35.285 -15.216 1.00 27.28 254 GLY A CA 1
ATOM 2010 C C . GLY A 1 278 ? -17.264 36.315 -16.036 1.00 27.12 254 GLY A C 1
ATOM 2011 O O . GLY A 1 278 ? -17.212 36.287 -17.273 1.00 27.30 254 GLY A O 1
ATOM 2012 N N . LEU A 1 279 ? -17.970 37.248 -15.379 1.00 26.83 255 LEU A N 1
ATOM 2013 C CA . LEU A 1 279 ? -18.757 38.231 -16.153 1.00 26.14 255 LEU A CA 1
ATOM 2014 C C . LEU A 1 279 ? -17.940 39.185 -16.940 1.00 26.01 255 LEU A C 1
ATOM 2015 O O . LEU A 1 279 ? -18.434 39.757 -17.922 1.00 27.44 255 LEU A O 1
ATOM 2020 N N . SER A 1 280 ? -16.685 39.377 -16.534 1.00 25.15 256 SER A N 1
ATOM 2021 C CA . SER A 1 280 ? -15.810 40.294 -17.239 1.00 25.16 256 SER A CA 1
ATOM 2022 C C . SER A 1 280 ? -15.522 39.793 -18.660 1.00 26.30 256 SER A C 1
ATOM 2023 O O . SER A 1 280 ? -15.028 40.565 -19.502 1.00 25.74 256 SER A O 1
ATOM 2026 N N . ASN A 1 281 ? -15.817 38.516 -18.914 1.00 27.01 257 ASN A N 1
ATOM 2027 C CA . ASN A 1 281 ? -15.700 37.966 -20.277 1.00 28.27 257 ASN A CA 1
ATOM 2028 C C . ASN A 1 281 ? -16.786 38.512 -21.202 1.00 28.04 257 ASN A C 1
ATOM 2029 O O . ASN A 1 281 ? -16.679 38.411 -22.420 1.00 29.12 257 ASN A O 1
ATOM 2034 N N . PHE A 1 282 ? -17.843 39.084 -20.629 1.00 27.41 258 PHE A N 1
ATOM 2035 C CA . PHE A 1 282 ? -18.906 39.737 -21.390 1.00 28.02 258 PHE A CA 1
ATOM 2036 C C . PHE A 1 282 ? -18.415 41.176 -21.653 1.00 28.34 258 PHE A C 1
ATOM 2037 O O . PHE A 1 282 ? -18.415 42.025 -20.752 1.00 27.15 258 PHE A O 1
ATOM 2045 N N . THR A 1 283 ? -17.986 41.462 -22.880 1.00 28.63 259 THR A N 1
ATOM 2046 C CA . THR A 1 283 ? -17.331 42.761 -23.139 1.00 29.94 259 THR A CA 1
ATOM 2047 C C . THR A 1 283 ? -18.152 44.019 -22.841 1.00 29.07 259 THR A C 1
ATOM 2048 O O . THR A 1 283 ? -17.587 45.063 -22.483 1.00 29.54 259 THR A O 1
ATOM 2052 N N . ALA A 1 284 ? -19.474 43.934 -22.991 1.00 27.97 260 ALA A N 1
ATOM 2053 C CA . ALA A 1 284 ? -20.366 45.065 -22.690 1.00 28.71 260 ALA A CA 1
ATOM 2054 C C . ALA A 1 284 ? -20.123 45.646 -21.278 1.00 27.78 260 ALA A C 1
ATOM 2055 O O . ALA A 1 284 ? -20.211 46.867 -21.065 1.00 27.52 260 ALA A O 1
ATOM 2057 N N . ILE A 1 285 ? -19.820 44.771 -20.323 1.00 27.03 261 ILE A N 1
ATOM 2058 C CA . ILE A 1 285 ? -19.524 45.222 -18.947 1.00 26.43 261 ILE A CA 1
ATOM 2059 C C . ILE A 1 285 ? -18.330 46.212 -18.840 1.00 28.03 261 ILE A C 1
ATOM 2060 O O . ILE A 1 285 ? -18.364 47.143 -18.030 1.00 28.32 261 ILE A O 1
ATOM 2065 N N . THR A 1 286 ? -17.281 46.037 -19.647 1.00 26.80 262 THR A N 1
ATOM 2066 C CA . THR A 1 286 ? -16.167 46.977 -19.567 1.00 27.28 262 THR A CA 1
ATOM 2067 C C . THR A 1 286 ? -16.159 48.025 -20.671 1.00 28.94 262 THR A C 1
ATOM 2068 O O . THR A 1 286 ? -15.391 49.005 -20.575 1.00 31.04 262 THR A O 1
ATOM 2072 N N . THR A 1 287 ? -16.981 47.846 -21.709 1.00 27.02 263 THR A N 1
ATOM 2073 C CA . THR A 1 287 ? -16.990 48.817 -22.803 1.00 27.89 263 THR A CA 1
ATOM 2074 C C . THR A 1 287 ? -18.140 49.801 -22.714 1.00 27.86 263 THR A C 1
ATOM 2075 O O . THR A 1 287 ? -18.052 50.901 -23.254 1.00 27.94 263 THR A O 1
ATOM 2079 N N . GLN A 1 288 ? -19.223 49.435 -22.028 1.00 25.83 264 GLN A N 1
ATOM 2080 C CA . GLN A 1 288 ? -20.374 50.336 -21.960 1.00 27.60 264 GLN A CA 1
ATOM 2081 C C . GLN A 1 288 ? -20.589 50.937 -20.566 1.00 26.61 264 GLN A C 1
ATOM 2082 O O . GLN A 1 288 ? -21.619 51.538 -20.287 1.00 27.04 264 GLN A O 1
ATOM 2088 N N . LEU A 1 289 ? -19.601 50.784 -19.706 1.00 24.91 265 LEU A N 1
ATOM 2089 C CA . LEU A 1 289 ? -19.707 51.262 -18.334 1.00 24.09 265 LEU A CA 1
ATOM 2090 C C . LEU A 1 289 ? -19.211 52.692 -18.135 1.00 23.83 265 LEU A C 1
ATOM 2091 O O . LEU A 1 289 ? -19.837 53.478 -17.404 1.00 23.50 265 LEU A O 1
ATOM 2096 N N . ALA A 1 290 ? -18.101 53.043 -18.772 1.00 23.54 266 ALA A N 1
ATOM 2097 C CA . ALA A 1 290 ? -17.511 54.370 -18.575 1.00 25.21 266 ALA A CA 1
ATOM 2098 C C . ALA A 1 290 ? -18.488 55.522 -18.787 1.00 25.73 266 ALA A C 1
ATOM 2099 O O . ALA A 1 290 ? -18.506 56.483 -18.023 1.00 25.36 266 ALA A O 1
ATOM 2101 N N . GLU A 1 291 ? -19.314 55.436 -19.819 1.00 25.00 267 GLU A N 1
ATOM 2102 C CA . GLU A 1 291 ? -20.233 56.528 -20.126 1.00 25.41 267 GLU A CA 1
ATOM 2103 C C . GLU A 1 291 ? -21.318 56.726 -1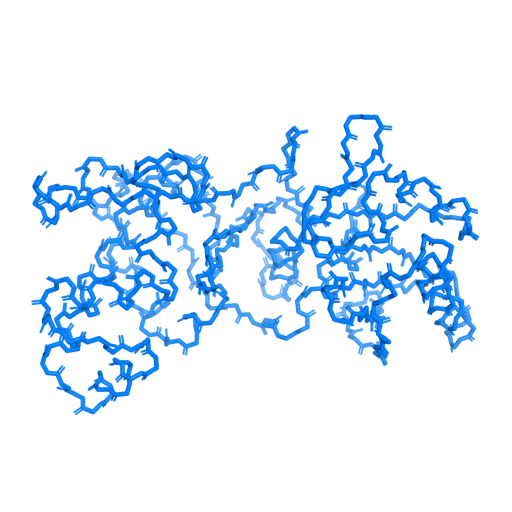9.066 1.00 24.24 267 GLU A C 1
ATOM 2104 O O . GLU A 1 291 ? -21.933 57.791 -18.989 1.00 23.80 267 GLU A O 1
ATOM 2110 N N . ARG A 1 292 ? -21.551 55.699 -18.257 1.00 22.16 268 ARG A N 1
ATOM 2111 C CA . ARG A 1 292 ? -22.597 55.758 -17.218 1.00 22.69 268 ARG A CA 1
ATOM 2112 C C . ARG A 1 292 ? -22.088 56.272 -15.895 1.00 21.73 268 ARG A C 1
ATOM 2113 O O . ARG A 1 292 ? -22.877 56.508 -14.990 1.00 22.85 268 ARG A O 1
ATOM 2121 N N . LEU A 1 293 ? -20.782 56.438 -15.764 1.00 20.58 269 LEU A N 1
ATOM 2122 C CA . LEU A 1 293 ? -20.253 56.869 -14.441 1.00 21.09 269 LEU A CA 1
ATOM 2123 C C . LEU A 1 293 ? -20.342 58.326 -14.063 1.00 20.89 269 LEU A C 1
ATOM 2124 O O . LEU A 1 293 ? -20.667 58.619 -12.908 1.00 22.36 269 LEU A O 1
ATOM 2129 N N . PRO A 1 294 ? -20.050 59.267 -15.000 1.00 22.59 270 PRO A N 1
ATOM 2130 C CA . PRO A 1 294 ? -20.068 60.669 -14.597 1.00 21.44 270 PRO A CA 1
ATOM 2131 C C . PRO A 1 294 ? -21.319 61.142 -13.877 1.00 21.77 270 PRO A C 1
ATOM 2132 O O . PRO A 1 294 ? -21.211 61.978 -12.955 1.00 22.41 270 PRO A O 1
ATOM 2136 N N . ARG A 1 295 ? -22.486 60.611 -14.242 1.00 21.28 271 ARG A N 1
ATOM 2137 C CA . ARG A 1 295 ? -23.717 61.051 -13.597 1.00 22.34 271 ARG A CA 1
ATOM 2138 C C . ARG A 1 295 ? -23.790 60.657 -12.115 1.00 22.79 271 ARG A C 1
ATOM 2139 O O . ARG A 1 295 ? -24.655 61.151 -11.385 1.00 21.77 271 ARG A O 1
ATOM 2147 N N . HIS A 1 296 ? -22.878 59.775 -11.678 1.00 19.75 272 HIS A N 1
ATOM 2148 C CA . HIS A 1 296 ? -22.844 59.332 -10.284 1.00 19.95 272 HIS A CA 1
ATOM 2149 C C . HIS A 1 296 ? -21.574 59.752 -9.552 1.00 19.61 272 HIS A C 1
ATOM 2150 O O . HIS A 1 296 ? -21.390 59.393 -8.381 1.00 22.81 272 HIS A O 1
ATOM 2157 N N . LEU A 1 297 ? -20.701 60.501 -10.229 1.00 19.61 273 LEU A N 1
ATOM 2158 C CA . LEU A 1 297 ? -19.451 60.976 -9.664 1.00 18.06 273 LEU A CA 1
ATOM 2159 C C . LEU A 1 297 ? -19.541 62.477 -9.364 1.00 19.90 273 LEU A C 1
ATOM 2160 O O . LEU A 1 297 ? -20.406 63.178 -9.936 1.00 20.77 273 LEU A O 1
ATOM 2165 N N . LEU A 1 298 ? -18.673 62.968 -8.489 1.00 18.91 274 LEU A N 1
ATOM 2166 C CA . LEU A 1 298 ? -18.630 64.407 -8.156 1.00 20.09 274 LEU A CA 1
ATOM 2167 C C . LEU A 1 298 ? -18.415 65.182 -9.467 1.00 22.32 274 LEU A C 1
ATOM 2168 O O . LEU A 1 298 ? -17.728 64.686 -10.354 1.00 21.26 274 LEU A O 1
ATOM 2173 N N . PRO A 1 299 ? -18.994 66.397 -9.586 1.00 24.54 275 PRO A N 1
ATOM 2174 C CA . PRO A 1 299 ? -18.814 67.153 -10.822 1.00 25.69 275 PRO A CA 1
ATOM 2175 C C . PRO A 1 299 ? -17.348 67.294 -11.247 1.00 26.27 275 PRO A C 1
ATOM 2176 O O . PRO A 1 299 ? -17.068 67.202 -12.436 1.00 28.98 275 PRO A O 1
ATOM 2180 N N . VAL A 1 300 ? -16.439 67.505 -10.313 1.00 27.60 276 VAL A N 1
ATOM 2181 C CA . VAL A 1 300 ? -15.006 67.668 -10.648 1.00 29.50 276 VAL A CA 1
ATOM 2182 C C . VAL A 1 300 ? -14.226 66.344 -10.794 1.00 30.17 276 VAL A C 1
ATOM 2183 O O . VAL A 1 300 ? -13.042 66.359 -11.137 1.00 30.43 276 VAL A O 1
ATOM 2187 N N . ALA A 1 301 ? -14.878 65.205 -10.536 1.00 27.79 277 ALA A N 1
ATOM 2188 C CA . ALA A 1 301 ? -14.218 63.892 -10.660 1.00 27.52 277 ALA A CA 1
ATOM 2189 C C . ALA A 1 301 ? -14.047 63.448 -12.101 1.00 27.38 277 ALA A C 1
ATOM 2190 O O . ALA A 1 301 ? -14.811 63.837 -12.987 1.00 29.99 277 ALA A O 1
ATOM 2192 N N . ARG A 1 302 ? -13.028 62.640 -12.346 1.00 27.45 278 ARG A N 1
ATOM 2193 C CA . ARG A 1 302 ? -12.820 62.022 -13.652 1.00 27.63 278 ARG A CA 1
ATOM 2194 C C . ARG A 1 302 ? -13.084 60.535 -13.421 1.00 25.88 278 ARG A C 1
ATOM 2195 O O . ARG A 1 302 ? -12.719 60.010 -12.359 1.00 23.84 278 ARG A O 1
ATOM 2203 N N . ALA A 1 303 ? -13.710 59.845 -14.375 1.00 22.06 279 ALA A N 1
ATOM 2204 C CA . ALA A 1 303 ? -13.901 58.419 -14.226 1.00 21.52 279 ALA A CA 1
ATOM 2205 C C . ALA A 1 303 ? -12.517 57.753 -14.226 1.00 20.50 279 ALA A C 1
ATOM 2206 O O . ALA A 1 303 ? -11.575 58.292 -14.817 1.00 18.85 279 ALA A O 1
ATOM 2208 N N . PRO A 1 304 ? -12.377 56.584 -13.577 1.00 19.29 280 PRO A N 1
ATOM 2209 C CA . PRO A 1 304 ? -11.096 55.911 -13.711 1.00 18.96 280 PRO A CA 1
ATOM 2210 C C . PRO A 1 304 ? -10.996 55.352 -15.127 1.00 19.20 280 PRO A C 1
ATOM 2211 O O . PRO A 1 304 ? -12.012 55.233 -15.801 1.00 18.53 280 PRO A O 1
ATOM 2215 N N . ARG A 1 305 ? -9.781 55.023 -15.582 1.00 19.32 281 ARG A N 1
ATOM 2216 C CA . ARG A 1 305 ? -9.685 54.204 -16.797 1.00 19.80 281 ARG A CA 1
ATOM 2217 C C . ARG A 1 305 ? -10.348 52.848 -16.434 1.00 19.32 281 ARG A C 1
ATOM 2218 O O . ARG A 1 305 ? -10.155 52.338 -15.331 1.00 19.08 281 ARG A O 1
ATOM 2226 N N . ILE A 1 306 ? -11.114 52.252 -17.343 1.00 18.37 282 ILE A N 1
ATOM 2227 C CA . ILE A 1 306 ? -11.786 50.974 -17.042 1.00 18.66 282 ILE A CA 1
ATOM 2228 C C . ILE A 1 306 ? -11.244 49.949 -18.002 1.00 20.59 282 ILE A C 1
ATOM 2229 O O . ILE A 1 306 ? -11.218 50.206 -19.227 1.00 18.62 282 ILE A O 1
ATOM 2234 N N . GLU A 1 307 ? -10.800 48.811 -17.470 1.00 18.89 283 GLU A N 1
ATOM 2235 C CA . GLU A 1 307 ? -10.243 47.762 -18.319 1.00 20.76 283 GLU A CA 1
ATOM 2236 C C . GLU A 1 307 ? -10.665 46.379 -17.878 1.00 20.93 283 GLU A C 1
ATOM 2237 O O . GLU A 1 307 ? -10.843 46.089 -16.668 1.00 20.11 283 GLU A O 1
ATOM 2243 N N . ARG A 1 308 ? -10.815 45.499 -18.867 1.00 19.84 284 ARG A N 1
ATOM 2244 C CA . ARG A 1 308 ? -11.034 44.094 -18.571 1.00 20.61 284 ARG A CA 1
ATOM 2245 C C . ARG A 1 308 ? -9.718 43.502 -18.069 1.00 19.10 284 ARG A C 1
ATOM 2246 O O . ARG A 1 308 ? -8.643 43.896 -18.509 1.00 19.74 284 ARG A O 1
ATOM 2254 N N . ALA A 1 309 ? -9.807 42.555 -17.139 1.00 18.66 285 ALA A N 1
ATOM 2255 C CA . ALA A 1 309 ? -8.643 41.912 -16.602 1.00 19.34 285 ALA A CA 1
ATOM 2256 C C . ALA A 1 309 ? -7.868 41.218 -17.750 1.00 20.83 285 ALA A C 1
ATOM 2257 O O . ALA A 1 309 ? -8.472 40.659 -18.680 1.00 21.34 285 ALA A O 1
ATOM 2259 N N . ARG A 1 310 ? -6.556 41.273 -17.652 1.00 20.27 286 ARG A N 1
ATOM 2260 C CA . ARG A 1 310 ? -5.693 40.733 -18.711 1.00 23.44 286 ARG A CA 1
ATOM 2261 C C . ARG A 1 310 ? -5.032 39.412 -18.370 1.00 26.33 286 ARG A C 1
ATOM 2262 O O . ARG A 1 310 ? -4.468 38.753 -19.265 1.00 25.81 286 ARG A O 1
ATOM 2270 N N . HIS A 1 311 ? -5.095 39.010 -17.102 1.00 25.02 287 HIS A N 1
ATOM 2271 C CA . HIS A 1 311 ? -4.388 37.799 -16.647 1.00 28.46 287 HIS A CA 1
ATOM 2272 C C . HIS A 1 311 ? -5.271 36.868 -15.869 1.00 30.85 287 HIS A C 1
ATOM 2273 O O . HIS A 1 311 ? -4.890 36.416 -14.757 1.00 33.37 287 HIS A O 1
ATOM 2280 N N . GLY A 1 312 ? -6.438 36.595 -16.436 1.00 32.36 288 GLY A N 1
ATOM 2281 C CA . GLY A 1 312 ? -7.422 35.716 -15.836 1.00 34.42 288 GLY A CA 1
ATOM 2282 C C . GLY A 1 312 ? -6.861 34.452 -15.221 1.00 35.62 288 GLY A C 1
ATOM 2283 O O . GLY A 1 312 ? -6.817 34.317 -14.003 1.00 35.88 288 GLY A O 1
ATOM 2284 N N . ASP A 1 313 ? -6.431 33.534 -16.073 1.00 37.44 289 ASP A N 1
ATOM 2285 C CA . ASP A 1 313 ? -5.966 32.213 -15.640 1.00 39.27 289 ASP A CA 1
ATOM 2286 C C . ASP A 1 313 ? -4.762 32.215 -14.693 1.00 37.27 289 ASP A C 1
ATOM 2287 O O . ASP A 1 313 ? -4.754 31.501 -13.686 1.00 38.51 289 ASP A O 1
ATOM 2292 N N . ALA A 1 314 ? -3.755 33.013 -15.022 1.00 35.01 290 ALA A N 1
ATOM 2293 C CA . ALA A 1 314 ? -2.514 33.023 -14.286 1.00 33.27 290 ALA A CA 1
ATOM 2294 C C . ALA A 1 314 ? -2.463 34.025 -13.142 1.00 31.95 290 ALA A C 1
ATOM 2295 O O . ALA A 1 314 ? -1.473 34.082 -12.436 1.00 31.01 290 ALA A O 1
ATOM 2297 N N . GLY A 1 315 ? -3.517 34.808 -12.963 1.00 29.84 291 GLY A N 1
ATOM 2298 C CA . GLY A 1 315 ? -3.516 35.874 -11.934 1.00 27.80 291 GLY A CA 1
ATOM 2299 C C . GLY A 1 315 ? -3.277 35.457 -10.496 1.00 24.94 291 GLY A C 1
ATOM 2300 O O . GLY A 1 315 ? -2.616 36.162 -9.742 1.00 24.49 291 GLY A O 1
ATOM 2301 N N . GLY A 1 316 ? -3.820 34.316 -10.097 1.00 23.34 292 GLY A N 1
ATOM 2302 C CA . GLY A 1 316 ? -3.591 33.846 -8.709 1.00 21.68 292 GLY A CA 1
ATOM 2303 C C . GLY A 1 316 ? -2.100 33.654 -8.460 1.00 22.34 292 GLY A C 1
ATOM 2304 O O . GLY A 1 316 ? -1.587 34.069 -7.414 1.00 23.80 292 GLY A O 1
ATOM 2305 N N . MET A 1 317 ? -1.399 33.039 -9.417 1.00 21.68 293 MET A N 1
ATOM 2306 C CA . MET A 1 317 ? 0.034 32.772 -9.238 1.00 22.53 293 MET A CA 1
ATOM 2307 C C . MET A 1 317 ? 0.819 34.071 -9.350 1.00 22.57 293 MET A C 1
ATOM 2308 O O . MET A 1 317 ? 1.742 34.308 -8.567 1.00 21.56 293 MET A O 1
ATOM 2313 N N . ARG A 1 318 ? 0.452 34.909 -10.330 1.00 21.62 294 ARG A N 1
ATOM 2314 C CA . ARG A 1 318 ? 1.150 36.187 -10.517 1.00 21.37 294 ARG A CA 1
ATOM 2315 C C . ARG A 1 318 ? 1.065 37.034 -9.273 1.00 20.64 294 ARG A C 1
ATOM 2316 O O . ARG A 1 318 ? 2.074 37.493 -8.781 1.00 20.26 294 ARG A O 1
ATOM 2324 N N . GLY A 1 319 ? -0.151 37.250 -8.759 1.00 19.65 295 GLY A N 1
ATOM 2325 C CA . GLY A 1 319 ? -0.311 38.145 -7.603 1.00 19.82 295 GLY A CA 1
ATOM 2326 C C . GLY A 1 319 ? 0.441 37.642 -6.391 1.00 20.60 295 GLY A C 1
ATOM 2327 O O . GLY A 1 319 ? 1.116 38.407 -5.684 1.00 19.66 295 GLY A O 1
ATOM 2328 N N . ALA A 1 320 ? 0.311 36.344 -6.138 1.00 19.94 296 ALA A N 1
ATOM 2329 C CA . ALA A 1 320 ? 1.041 35.739 -5.020 1.00 20.08 296 ALA A CA 1
ATOM 2330 C C . ALA A 1 320 ? 2.543 36.005 -5.191 1.00 19.82 296 ALA A C 1
ATOM 2331 O O . ALA A 1 320 ? 3.198 36.420 -4.258 1.00 20.52 296 ALA A O 1
ATOM 2333 N N . ALA A 1 321 ? 3.073 35.769 -6.389 1.00 20.56 297 ALA A N 1
ATOM 2334 C CA . ALA A 1 321 ? 4.541 35.955 -6.619 1.00 21.09 297 ALA A CA 1
ATOM 2335 C C . ALA A 1 321 ? 4.951 37.394 -6.386 1.00 22.17 297 ALA A C 1
ATOM 2336 O O . ALA A 1 321 ? 6.026 37.699 -5.814 1.00 21.89 297 ALA A O 1
ATOM 2338 N N . PHE A 1 322 ? 4.060 38.297 -6.823 1.00 22.70 298 PHE A N 1
ATOM 2339 C CA . PHE A 1 322 ? 4.297 39.730 -6.775 1.00 20.96 298 PHE A CA 1
ATOM 2340 C C . PHE A 1 322 ? 4.263 40.350 -5.408 1.00 20.96 298 PHE A C 1
ATOM 2341 O O . PHE A 1 322 ? 4.646 41.513 -5.248 1.00 20.29 298 PHE A O 1
ATOM 2349 N N . LEU A 1 323 ? 3.834 39.584 -4.396 1.00 20.79 299 LEU A N 1
ATOM 2350 C CA . LEU A 1 323 ? 3.916 40.051 -3.029 1.00 20.77 299 LEU A CA 1
ATOM 2351 C C . LEU A 1 323 ? 5.349 40.434 -2.678 1.00 22.64 299 LEU A C 1
ATOM 2352 O O . LEU A 1 323 ? 5.560 41.203 -1.756 1.00 23.05 299 LEU A O 1
ATOM 2357 N N . HIS A 1 324 ? 6.321 39.898 -3.413 1.00 24.51 300 HIS A N 1
ATOM 2358 C CA . HIS A 1 324 ? 7.749 40.187 -3.131 1.00 25.59 300 HIS A CA 1
ATOM 2359 C C . HIS A 1 324 ? 8.367 41.269 -4.004 1.00 28.75 300 HIS A C 1
ATOM 2360 O O . HIS A 1 324 ? 9.591 41.505 -3.929 1.00 28.94 300 HIS A O 1
ATOM 2367 N N . LEU A 1 325 ? 7.549 41.934 -4.826 1.00 28.58 301 LEU A N 1
ATOM 2368 C CA . LEU A 1 325 ? 8.061 43.017 -5.679 1.00 30.61 301 LEU A CA 1
ATOM 2369 C C . LEU A 1 325 ? 8.176 44.356 -4.942 1.00 30.84 301 LEU A C 1
ATOM 2370 O O . LEU A 1 325 ? 8.736 45.324 -5.471 1.00 32.22 301 LEU A O 1
ATOM 2375 N N . THR A 1 326 ? 7.642 44.418 -3.730 1.00 31.57 302 THR A N 1
ATOM 2376 C CA . THR A 1 326 ? 7.745 45.605 -2.914 1.00 33.90 302 THR A CA 1
ATOM 2377 C C . THR A 1 326 ? 8.319 45.193 -1.577 1.00 37.13 302 THR A C 1
ATOM 2378 O O . THR A 1 326 ? 8.171 44.035 -1.149 1.00 36.11 302 THR A O 1
ATOM 2382 N N . ASP A 1 327 ? 8.974 46.149 -0.933 1.00 40.58 303 ASP A N 1
ATOM 2383 C CA . ASP A 1 327 ? 9.610 45.949 0.361 1.00 45.44 303 ASP A CA 1
ATOM 2384 C C . ASP A 1 327 ? 8.558 45.533 1.371 1.00 45.81 303 ASP A C 1
ATOM 2385 O O . ASP A 1 327 ? 7.442 46.053 1.381 1.00 46.23 303 ASP A O 1
#

Solvent-accessible surface area: 13799 Å² total; per-residue (Å²): 149,52,18,38,0,0,0,50,2,24,26,102,96,0,5,0,0,0,2,25,70,83,54,164,70,92,36,85,77,136,34,90,8,26,86,129,46,31,76,36,0,15,63,16,0,4,106,5,0,92,66,0,6,142,146,54,66,34,150,1,29,0,0,0,1,0,42,33,43,1,52,40,190,120,15,16,0,115,5,102,92,0,76,11,0,36,40,84,55,0,75,62,43,0,26,74,116,10,130,46,65,0,51,13,2,12,68,15,1,0,24,0,0,0,0,5,44,17,112,68,0,64,115,45,64,34,1,0,0,4,42,0,7,134,20,7,11,3,0,22,0,80,106,13,85,16,64,45,36,190,48,35,112,33,9,69,15,0,59,57,106,20,21,120,54,0,28,106,72,21,27,150,131,8,49,89,74,170,2,88,72,29,90,94,0,0,2,34,24,0,3,3,17,175,0,0,6,42,0,1,77,84,88,46,131,73,84,43,90,14,98,85,0,30,42,52,51,126,137,50,47,150,64,0,69,37,0,0,76,47,0,0,29,0,0,0,4,0,2,1,54,6,7,64,148,28,102,6,59,0,0,0,0,1,29,50,7,6,98,11,75,2,0,15,93,55,0,47,127,15,0,82,147,45,20,105,132,142,44,217,38,11,73,21,39,100,18,102,41,60,146,27,2,18,4,20,0,0,0,1,13,33,41,29,165

CATH classification: 3.30.420.40 (+1 more: 3.30.420.40)

InterPro domains:
  IPR000600 ROK family [PF00480] (2-300)
  IPR000600 ROK family [PTHR18964] (2-300)
  IPR023505 N-acetyl-D-glucosamine kinase [MF_01271] (1-303)
  IPR043129 ATPase, nucleotide binding domain [SSF53067] (1-300)
  IPR049874 ROK, conserved site [PS01125] (130-157)

Sequence (305 aa):
NAMYYGFDIGGTKIALGVFDSTRRLQWEKRVPTPHTSYSAFLDAVCELVEEADQRFGVKGSVGIGIPGMPETEDGTLYAANVPAASGKPLRADLSARRLDDRDVRLDNDDANCFALSEAWDDEFTQYPLVMGLILGTGVGGGLVLNGKPITGQSYITGEFGHMRLPVDALTLMGFDFPLRRRCGCGQMGCIENYLSGRGFAWLYQHYYDQSLQAPEIIALWEQQGDEQAHAHVERYLDLLAVVCLGNILTIVDPDLLVVIGGGLSNFTAITTQLAERLPRHLLPVARAPRIERARHGDAGGMRGAAFLHLTD

Organism: Salmonella typhimurium (strain LT2 / SGSC1412 / ATCC 700720) (NCBI:txid99287)

Nearest PDB structures (foldseek):
  2ap1-assembly1_A  TM=1.003E+00  e=6.202E-68  Salmonella enterica subsp. enterica serovar Typhimurium
  4db3-assembly1_A  TM=9.747E-01  e=1.233E-45  Vibrio vulnificus
  7p9y-assembly1_AAA  TM=8.925E-01  e=2.027E-44  Saccharomyces cerevisiae S288C
  2yhw-assembly1_A-2  TM=7.198E-01  e=3.651E-21  Homo sapiens
  1z05-assembly1_A-2  TM=7.852E-01  e=3.181E-19  Vibrio cholerae O1 biovar El Tor str. N16961

Radius of gyration: 20.32 Å; Cα contacts (8 Å, |Δi|>4): 666; chains: 1; bounding box: 60×53×47 Å